Protein AF-A0ABD3XFX4-F1 (afdb_monomer_lite)

Sequence (298 aa):
MDLIVFDLGFTEKQKIKLRQNCNCRLERFPFENYPQHVSILHGYAWKPLVIQTVRKKYPFVMWMDASVRFTTNNITWLFNHVRNVGVMALGGSVPIASRTSRQTFTFLNEEPCLFKDKNEFEATYIVIFPSPLVEEYFIKPWVSCALLEGCMVPSSWSHLLHCDNGNLYHNCHRFDQSILSILLYRLYHQTVSQHYM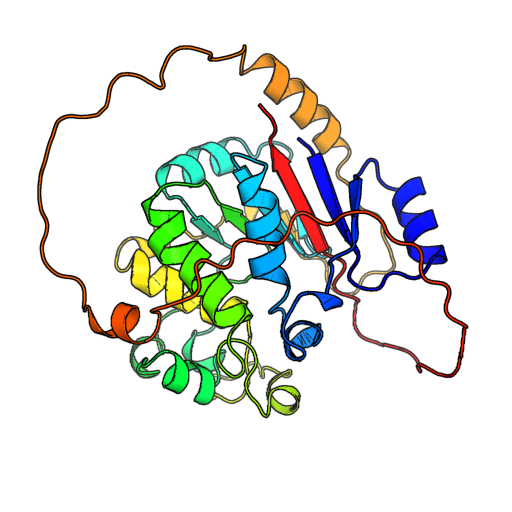PHTFFQICKGGEEQWFLPNFMNKLLIKFHSIFPSVETQFNRGLNSGHVVNTFPQRFLEKINVYDMGMPSVRYGYAKYKIIDNDIPSARYGYAKSKIWICQE

Radius of gyration: 20.3 Å; chains: 1; bounding box: 53×42×53 Å

Organism: Sinanodonta woodiana (NCBI:txid1069815)

Foldseek 3Di:
DAKEWECLDDDPVRVVVCVVLDPHHYHYQPCVVAPPCLNVVLLCLSVLVVQVVQVVVAQWKKWAWPQKFFPDLPCVVVVVLCLVVFKAFAWDDAWLQLAAAPLLCVVVVHDSVVGLPPTFTDPRIMIGRDDPLCVPQPSVQLNVLSRDASNLQNPPQPQQSDRDPDSDGNSHHPRSRSSNRVSLCVRQPVNSVSRHDDPNTIDGHFDDDPDSDDPPCVVVSLVVVVVPDDDDPPPPPDDPDDDDDDDDDPCVVVVVVPDDPPPDDPDDDDDDDDDDDDDDDDDDPGDDRRIMMDGDDD

Secondary structure (DSSP, 8-state):
-EEEEEESS--HHHHHHHHHH---EEEE--GGGS-GGGG-GGG-THHHHHHHHHHTT-S-EEEEETTEEES-S--HHHHHHHHHHSEEEEEEEEEHHHHS-HHHHHHHT--GGGGTT-EEEEEEEEEE---HHHIIIIIHHHHHHHHSTTTSS-TTGGGGS---SS--TTS---THHHHHHHHHHHHHGGGGGGGEEPGGGEEE--S-S------TTHHHHHHHHHHH-----S-SSS------------TTTGGGS----------------------------S----EEEEE---

InterPro domains:
  IPR012444 Protein of unknown function DUF1647 [PF07801] (3-51)

Structure (mmCIF, N/CA/C/O backbone):
data_AF-A0ABD3XFX4-F1
#
_entry.id   AF-A0ABD3XFX4-F1
#
loop_
_atom_site.group_PDB
_atom_site.id
_atom_site.type_symbol
_atom_site.label_atom_id
_atom_site.label_alt_id
_atom_site.label_comp_id
_atom_site.label_asym_id
_atom_site.label_entity_id
_atom_site.label_seq_id
_atom_site.pdbx_PDB_ins_code
_atom_site.Cartn_x
_atom_site.Cartn_y
_atom_site.Cartn_z
_atom_site.occupancy
_atom_site.B_iso_or_equiv
_atom_site.auth_seq_id
_atom_site.auth_comp_id
_atom_site.auth_asym_id
_atom_site.auth_atom_id
_atom_site.pdbx_PDB_model_num
ATOM 1 N N . MET A 1 1 ? -17.625 0.892 13.247 1.00 62.66 1 MET A N 1
ATOM 2 C CA . MET A 1 1 ? -16.342 1.324 12.643 1.00 62.66 1 MET A CA 1
ATOM 3 C C . MET A 1 1 ? -15.254 1.178 13.691 1.00 62.66 1 MET A C 1
ATOM 5 O O . MET A 1 1 ? -15.240 1.922 14.661 1.00 62.66 1 MET A O 1
ATOM 9 N N . ASP A 1 2 ? -14.364 0.218 13.505 1.00 74.00 2 ASP A N 1
ATOM 10 C CA . ASP A 1 2 ? -13.259 -0.051 14.413 1.00 74.00 2 ASP A CA 1
ATOM 11 C C . ASP A 1 2 ? -12.007 0.675 13.921 1.00 74.00 2 ASP A C 1
ATOM 13 O O . ASP A 1 2 ? -11.608 0.538 12.761 1.00 74.00 2 ASP A O 1
ATOM 17 N N . LEU A 1 3 ? -11.368 1.434 14.810 1.00 82.44 3 LEU A N 1
ATOM 18 C CA . LEU A 1 3 ? -9.992 1.874 14.611 1.00 82.44 3 LEU A CA 1
ATOM 19 C C . LEU A 1 3 ? -9.063 0.814 15.191 1.00 82.44 3 LEU A C 1
ATOM 21 O O . LEU A 1 3 ? -9.022 0.632 16.408 1.00 82.44 3 LEU A O 1
ATOM 25 N N . ILE A 1 4 ? -8.295 0.156 14.329 1.00 88.06 4 ILE A N 1
ATOM 26 C CA . ILE A 1 4 ? -7.209 -0.731 14.726 1.00 88.06 4 ILE A CA 1
ATOM 27 C C . ILE A 1 4 ? -5.877 -0.028 14.521 1.00 88.06 4 ILE A C 1
ATOM 29 O O . ILE A 1 4 ? -5.553 0.452 13.437 1.00 88.06 4 ILE A O 1
ATOM 33 N N . VAL A 1 5 ? -5.065 -0.009 15.563 1.00 87.50 5 VAL A N 1
ATOM 34 C CA . VAL A 1 5 ? -3.664 0.383 15.481 1.00 87.50 5 VAL A CA 1
ATOM 35 C C . VAL A 1 5 ? -2.834 -0.884 15.580 1.00 87.50 5 VAL A C 1
ATOM 37 O O . VAL A 1 5 ? -2.941 -1.616 16.562 1.00 87.50 5 VAL A O 1
ATOM 40 N N . PHE A 1 6 ? -2.017 -1.138 14.562 1.00 90.00 6 PHE A N 1
ATOM 41 C CA . PHE A 1 6 ? -1.083 -2.256 14.587 1.00 90.00 6 PHE A CA 1
ATOM 42 C C . PHE A 1 6 ? 0.207 -1.841 15.292 1.00 90.00 6 PHE A C 1
ATOM 44 O O . PHE A 1 6 ? 0.847 -0.853 14.932 1.00 90.00 6 PHE A O 1
ATOM 51 N N . ASP A 1 7 ? 0.548 -2.592 16.331 1.00 90.12 7 ASP A N 1
ATOM 52 C CA . ASP A 1 7 ? 1.785 -2.503 17.083 1.00 90.12 7 ASP A CA 1
ATOM 53 C C . ASP A 1 7 ? 2.887 -3.235 16.312 1.00 90.12 7 ASP A C 1
ATOM 55 O O . ASP A 1 7 ? 2.886 -4.465 16.200 1.00 90.12 7 ASP A O 1
ATOM 59 N N . LEU A 1 8 ? 3.807 -2.435 15.772 1.00 91.06 8 LEU A N 1
ATOM 60 C CA . LEU A 1 8 ? 4.982 -2.873 15.021 1.00 91.06 8 LEU A CA 1
ATOM 61 C C . LEU A 1 8 ? 6.266 -2.832 15.869 1.00 91.06 8 LEU A C 1
ATOM 63 O O . LEU A 1 8 ? 7.360 -2.894 15.316 1.00 91.06 8 LEU A O 1
ATOM 67 N N . GLY A 1 9 ? 6.146 -2.662 17.192 1.00 88.88 9 GLY A N 1
ATOM 68 C CA . GLY A 1 9 ? 7.281 -2.478 18.103 1.00 88.88 9 GLY A CA 1
ATOM 69 C C . GLY A 1 9 ? 7.155 -1.268 19.033 1.00 88.88 9 GLY A C 1
ATOM 70 O O . GLY A 1 9 ? 8.156 -0.639 19.368 1.00 88.88 9 GLY A O 1
ATOM 71 N N . PHE A 1 10 ? 5.940 -0.892 19.438 1.00 84.56 10 PHE A N 1
ATOM 72 C CA . PHE A 1 10 ? 5.732 0.158 20.427 1.00 84.56 10 PHE A CA 1
ATOM 73 C C . PHE A 1 10 ? 6.353 -0.205 21.773 1.00 84.56 10 PHE A C 1
ATOM 75 O O . PHE A 1 10 ? 6.220 -1.323 22.272 1.00 84.56 10 PHE A O 1
ATOM 82 N N . THR A 1 11 ? 6.939 0.797 22.424 1.00 88.00 11 THR A N 1
ATOM 83 C CA . THR A 1 11 ? 7.336 0.689 23.831 1.00 88.00 11 THR A CA 1
ATOM 84 C C . THR A 1 11 ? 6.105 0.707 24.736 1.00 88.00 11 THR A C 1
ATOM 86 O O . THR A 1 11 ? 5.064 1.266 24.382 1.00 88.00 11 THR A O 1
ATOM 89 N N . GLU A 1 12 ? 6.211 0.175 25.954 1.00 91.19 12 GLU A N 1
ATOM 90 C CA . GLU A 1 12 ? 5.089 0.199 26.905 1.00 91.19 12 GLU A CA 1
ATOM 91 C C . GLU A 1 12 ? 4.599 1.624 27.206 1.00 91.19 12 GLU A C 1
ATOM 93 O O . GLU A 1 12 ? 3.393 1.872 27.248 1.00 91.19 12 GLU A O 1
ATOM 98 N N . LYS A 1 13 ? 5.515 2.603 27.285 1.00 87.62 13 LYS A N 1
ATOM 99 C CA . LYS A 1 13 ? 5.159 4.027 27.419 1.00 87.62 13 LYS A CA 1
ATOM 100 C C . LYS A 1 13 ? 4.293 4.510 26.249 1.00 87.62 13 LYS A C 1
ATOM 102 O O . LYS A 1 13 ? 3.303 5.208 26.462 1.00 87.62 13 LYS A O 1
ATOM 107 N N . GLN A 1 14 ? 4.628 4.122 25.016 1.00 82.00 14 GLN A N 1
ATOM 108 C CA . GLN A 1 14 ? 3.843 4.474 23.827 1.00 82.00 14 GLN A CA 1
ATOM 109 C C . GLN A 1 14 ? 2.473 3.788 23.818 1.00 82.00 14 GLN A C 1
ATOM 111 O O . GLN A 1 14 ? 1.492 4.434 23.454 1.00 82.00 14 GLN A O 1
ATOM 116 N N . LYS A 1 15 ? 2.377 2.525 24.253 1.00 84.81 15 LYS A N 1
ATOM 117 C CA . LYS A 1 15 ? 1.097 1.802 24.354 1.00 84.81 15 LYS A CA 1
ATOM 118 C C . LYS A 1 15 ? 0.172 2.429 25.392 1.00 84.81 15 LYS A C 1
ATOM 120 O O . LYS A 1 15 ? -1.010 2.608 25.113 1.00 84.81 15 LYS A O 1
ATOM 125 N N . ILE A 1 16 ? 0.702 2.805 26.559 1.00 86.88 16 ILE A N 1
ATOM 126 C CA . ILE A 1 16 ? -0.051 3.533 27.594 1.00 86.88 16 ILE A CA 1
ATOM 127 C C . ILE A 1 16 ? -0.573 4.853 27.024 1.00 86.88 16 ILE A C 1
ATOM 129 O O . ILE A 1 16 ? -1.775 5.111 27.080 1.00 86.88 16 ILE A O 1
ATOM 133 N N . LYS A 1 17 ? 0.305 5.645 26.395 1.00 79.56 17 LYS A N 1
ATOM 134 C CA . LYS A 1 17 ? -0.077 6.924 25.787 1.00 79.56 17 LYS A CA 1
ATOM 135 C C . LYS A 1 17 ? -1.134 6.742 24.695 1.00 79.56 17 LYS A C 1
ATOM 137 O O . LYS A 1 17 ? -2.082 7.518 24.639 1.00 79.56 17 LYS A O 1
ATOM 142 N N . LEU A 1 18 ? -1.017 5.710 23.860 1.00 79.31 18 LEU A N 1
ATOM 143 C CA . LEU A 1 18 ? -2.017 5.398 22.840 1.00 79.31 18 LEU A CA 1
ATOM 144 C C . LEU A 1 18 ? -3.377 5.090 23.478 1.00 79.31 18 LEU A C 1
ATOM 146 O O . LEU A 1 18 ? -4.356 5.718 23.100 1.00 79.31 18 LEU A O 1
ATOM 150 N N . ARG A 1 19 ? -3.436 4.196 24.474 1.00 82.62 19 ARG A N 1
ATOM 151 C CA . ARG A 1 19 ? -4.688 3.828 25.165 1.00 82.62 19 ARG A CA 1
ATOM 152 C C . ARG A 1 19 ? -5.363 5.023 25.846 1.00 82.62 19 ARG A C 1
ATOM 154 O O . ARG A 1 19 ? -6.582 5.097 25.865 1.00 82.62 19 ARG A O 1
ATOM 161 N N . GLN A 1 20 ? -4.582 5.964 26.376 1.00 81.31 20 GLN A N 1
ATOM 162 C CA . GLN A 1 20 ? -5.105 7.181 27.010 1.00 81.31 20 GLN A CA 1
ATOM 163 C C . GLN A 1 20 ? -5.683 8.186 26.007 1.00 81.31 20 GLN A C 1
ATOM 165 O O . GLN A 1 20 ? -6.629 8.895 26.326 1.00 81.31 20 GLN A O 1
ATOM 170 N N . ASN A 1 21 ? -5.109 8.266 24.804 1.00 77.06 21 ASN A N 1
ATOM 171 C CA . ASN A 1 21 ? -5.452 9.291 23.815 1.00 77.06 21 ASN A CA 1
ATOM 172 C C . ASN A 1 21 ? -6.301 8.752 22.654 1.00 77.06 21 ASN A C 1
ATOM 174 O O . ASN A 1 21 ? -6.584 9.491 21.712 1.00 77.06 21 ASN A O 1
ATOM 178 N N . CYS A 1 22 ? -6.663 7.466 22.670 1.00 73.12 22 CYS A N 1
ATOM 179 C CA . CYS A 1 22 ? -7.302 6.792 21.551 1.00 73.12 22 CYS A CA 1
ATOM 180 C C . CYS A 1 22 ? -8.337 5.774 22.006 1.00 73.12 22 CYS A C 1
ATOM 182 O O . CYS A 1 22 ? -8.001 4.789 22.657 1.00 73.12 22 CYS A O 1
ATOM 184 N N . ASN A 1 23 ? -9.581 5.959 21.564 1.00 78.44 23 ASN A N 1
ATOM 185 C CA . ASN A 1 23 ? -10.571 4.892 21.593 1.00 78.44 23 ASN A CA 1
ATOM 186 C C . ASN A 1 23 ? -10.343 3.959 20.391 1.00 78.44 23 ASN A C 1
ATOM 188 O O . ASN A 1 23 ? -11.026 4.059 19.373 1.00 78.44 23 ASN A O 1
ATOM 192 N N . CYS A 1 24 ? -9.303 3.131 20.470 1.00 81.62 24 CYS A N 1
ATOM 193 C CA . CYS A 1 24 ? -8.932 2.198 19.414 1.00 81.62 24 CYS A CA 1
ATOM 194 C C . CYS A 1 24 ? -8.473 0.852 19.951 1.00 81.62 24 CYS A C 1
ATOM 196 O O . CYS A 1 24 ? -7.967 0.735 21.069 1.00 81.62 24 CYS A O 1
ATOM 198 N N . ARG A 1 25 ? -8.593 -0.167 19.100 1.00 87.31 25 ARG A N 1
ATOM 199 C CA . ARG A 1 25 ? -8.035 -1.487 19.354 1.00 87.31 25 ARG A CA 1
ATOM 200 C C . ARG A 1 25 ? -6.558 -1.490 18.987 1.00 87.31 25 ARG A C 1
ATOM 202 O O . ARG A 1 25 ? -6.192 -1.138 17.871 1.00 87.31 25 ARG A O 1
ATOM 209 N N . LEU A 1 26 ? -5.713 -1.902 19.922 1.00 85.75 26 LEU A N 1
ATOM 210 C CA . LEU A 1 26 ? -4.295 -2.133 19.671 1.00 85.75 26 LEU A CA 1
ATOM 211 C C . LEU A 1 26 ? -4.076 -3.620 19.378 1.00 85.75 26 LEU A C 1
ATOM 213 O O . LEU A 1 26 ? -4.388 -4.452 20.228 1.00 85.75 26 LEU A O 1
ATOM 217 N N . GLU A 1 27 ? -3.530 -3.950 18.210 1.00 90.56 27 GLU A N 1
ATOM 218 C CA . GLU A 1 27 ? -3.202 -5.327 17.816 1.00 90.56 27 GLU A CA 1
ATOM 219 C C . GLU A 1 27 ? -1.710 -5.486 17.549 1.00 90.56 27 GLU A C 1
ATOM 221 O O . GLU A 1 27 ? -1.130 -4.701 16.810 1.00 90.56 27 GLU A O 1
ATOM 226 N N . ARG A 1 28 ? -1.079 -6.521 18.107 1.00 93.56 28 ARG A N 1
ATOM 227 C CA . ARG A 1 28 ? 0.317 -6.847 17.793 1.00 93.56 28 ARG A CA 1
ATOM 228 C C . ARG A 1 28 ? 0.410 -7.495 16.420 1.00 93.56 28 ARG A C 1
ATOM 230 O O . ARG A 1 28 ? -0.296 -8.466 16.154 1.00 93.56 28 ARG A O 1
ATOM 237 N N . PHE A 1 29 ? 1.322 -7.004 15.584 1.00 93.00 29 PHE A N 1
ATOM 238 C CA . PHE A 1 29 ? 1.677 -7.704 14.358 1.00 93.00 29 PHE A CA 1
ATOM 239 C C . PHE A 1 29 ? 2.644 -8.863 14.674 1.00 93.00 29 PHE A C 1
ATOM 241 O O . PHE A 1 29 ? 3.695 -8.623 15.277 1.00 93.00 29 PHE A O 1
ATOM 248 N N . PRO A 1 30 ? 2.308 -10.117 14.318 1.00 95.25 30 PRO A N 1
ATOM 249 C CA . PRO A 1 30 ? 3.108 -11.280 14.688 1.00 95.25 30 PRO A CA 1
ATOM 250 C C . PRO A 1 30 ? 4.243 -11.505 13.678 1.00 95.25 30 PRO A C 1
ATOM 252 O O . PRO A 1 30 ? 4.173 -12.420 12.860 1.00 95.25 30 PRO A O 1
ATOM 255 N N . PHE A 1 31 ? 5.274 -10.654 13.706 1.00 93.19 31 PHE A N 1
ATOM 256 C CA . PHE A 1 31 ? 6.449 -10.765 12.826 1.00 93.19 31 PHE A CA 1
ATOM 257 C C . PHE A 1 31 ? 7.090 -12.159 12.844 1.00 93.19 31 PHE A C 1
ATOM 259 O O . PHE A 1 31 ? 7.568 -12.622 11.816 1.00 93.19 31 PHE A O 1
ATOM 266 N N . GLU A 1 32 ? 7.040 -12.846 13.986 1.00 96.00 32 GLU A N 1
ATOM 267 C CA . GLU A 1 32 ? 7.550 -14.207 14.180 1.00 96.00 32 GLU A CA 1
ATOM 268 C C . GLU A 1 32 ? 6.936 -15.263 13.246 1.00 96.00 32 GLU A C 1
ATOM 270 O O . GLU A 1 32 ? 7.537 -16.311 13.033 1.00 96.00 32 GLU A O 1
ATOM 275 N N . ASN A 1 33 ? 5.758 -14.992 12.677 1.00 95.31 33 ASN A N 1
ATOM 276 C CA . ASN A 1 33 ? 5.054 -15.918 11.791 1.00 95.31 33 ASN A CA 1
ATOM 277 C C . ASN A 1 33 ? 5.384 -15.693 10.306 1.00 95.31 33 ASN A C 1
ATOM 279 O O . ASN A 1 33 ? 4.797 -16.354 9.449 1.00 95.31 33 ASN A O 1
ATOM 283 N N . TYR A 1 34 ? 6.264 -14.742 9.989 1.00 95.69 34 TYR A N 1
ATOM 284 C CA . TYR A 1 34 ? 6.555 -14.319 8.623 1.00 95.69 34 TYR A CA 1
ATOM 285 C C . TYR A 1 34 ? 8.055 -14.405 8.305 1.00 95.69 34 TYR A C 1
ATOM 287 O O . TYR A 1 34 ? 8.883 -14.422 9.218 1.00 95.69 34 TYR A O 1
ATOM 295 N N . PRO A 1 35 ? 8.429 -14.444 7.012 1.00 96.81 35 PRO A N 1
ATOM 296 C CA . PRO A 1 35 ? 9.828 -14.400 6.598 1.00 96.81 35 PRO A CA 1
ATOM 297 C C . PRO A 1 35 ? 10.579 -13.201 7.186 1.00 96.81 35 PRO A C 1
ATOM 299 O O . PRO A 1 35 ? 10.013 -12.121 7.365 1.00 96.81 35 PRO A O 1
ATOM 302 N N . GLN A 1 36 ? 11.876 -13.374 7.449 1.00 95.88 36 GLN A N 1
ATOM 303 C CA . GLN A 1 36 ? 12.682 -12.402 8.194 1.00 95.88 36 GLN A CA 1
ATOM 304 C C . GLN A 1 36 ? 12.657 -10.990 7.584 1.00 95.88 36 GLN A C 1
ATOM 306 O O . GLN A 1 36 ? 12.623 -10.008 8.329 1.00 95.88 36 GLN A O 1
ATOM 311 N N . HIS A 1 37 ? 12.616 -10.862 6.251 1.00 96.00 37 HIS A N 1
ATOM 312 C CA . HIS A 1 37 ? 12.588 -9.559 5.575 1.00 96.00 37 HIS A CA 1
ATOM 313 C C . HIS A 1 37 ? 11.311 -8.755 5.852 1.00 96.00 37 HIS A C 1
ATOM 315 O O . HIS A 1 37 ? 11.331 -7.532 5.737 1.00 96.00 37 HIS A O 1
ATOM 321 N N . VAL A 1 38 ? 10.213 -9.398 6.267 1.00 96.25 38 VAL A N 1
ATOM 322 C CA . VAL A 1 38 ? 8.965 -8.710 6.645 1.00 96.25 38 VAL A CA 1
ATOM 323 C C . VAL A 1 38 ? 9.172 -7.819 7.873 1.00 96.25 38 VAL A C 1
ATOM 325 O O . VAL A 1 38 ? 8.543 -6.766 7.986 1.00 96.25 38 VAL A O 1
ATOM 328 N N . SER A 1 39 ? 10.102 -8.194 8.755 1.00 94.88 39 SER A N 1
ATOM 329 C CA . SER A 1 39 ? 10.485 -7.419 9.942 1.00 94.88 39 SER A CA 1
ATOM 330 C C . SER A 1 39 ? 11.299 -6.161 9.616 1.00 94.88 39 SER A C 1
ATOM 332 O O . SER A 1 39 ? 11.528 -5.329 10.493 1.00 94.88 39 SER A O 1
ATOM 334 N N . ILE A 1 40 ? 11.721 -5.973 8.359 1.00 94.38 40 ILE A N 1
ATOM 335 C CA . ILE A 1 40 ? 12.370 -4.741 7.907 1.00 94.38 40 ILE A CA 1
ATOM 336 C C . ILE A 1 40 ? 11.291 -3.663 7.777 1.00 94.38 40 ILE A C 1
ATOM 338 O O . ILE A 1 40 ? 10.610 -3.552 6.757 1.00 94.38 40 ILE A O 1
ATOM 342 N N . LEU A 1 41 ? 11.136 -2.837 8.816 1.00 91.44 41 LEU A N 1
ATOM 343 C CA . LEU A 1 41 ? 10.065 -1.834 8.876 1.00 91.44 41 LEU A CA 1
ATOM 344 C C . LEU A 1 41 ? 10.093 -0.853 7.695 1.00 91.44 41 LEU A C 1
ATOM 346 O O . LEU A 1 41 ? 9.034 -0.517 7.169 1.00 91.44 41 LEU A O 1
ATOM 350 N N . HIS A 1 42 ? 11.289 -0.456 7.246 1.00 90.56 42 HIS A N 1
ATOM 351 C CA . HIS A 1 42 ? 11.484 0.403 6.072 1.00 90.56 42 HIS A CA 1
ATOM 352 C C . HIS A 1 42 ? 11.118 -0.261 4.740 1.00 90.56 42 HIS A C 1
ATOM 354 O O . HIS A 1 42 ? 10.939 0.440 3.750 1.00 90.56 42 HIS A O 1
ATOM 360 N N . GLY A 1 43 ? 11.014 -1.591 4.714 1.00 92.06 43 GLY A N 1
ATOM 361 C CA . GLY A 1 43 ? 10.606 -2.354 3.543 1.00 92.06 43 GLY A CA 1
ATOM 362 C C . GLY A 1 43 ? 9.091 -2.468 3.387 1.00 92.06 43 GLY A C 1
ATOM 363 O O . GLY A 1 43 ? 8.629 -2.929 2.352 1.00 92.06 43 GLY A O 1
ATOM 364 N N . TYR A 1 44 ? 8.311 -2.084 4.407 1.00 95.62 44 TYR A N 1
ATOM 365 C CA . TYR A 1 44 ? 6.840 -2.041 4.401 1.00 95.62 44 TYR A CA 1
ATOM 366 C C . TYR A 1 44 ? 6.107 -3.332 3.979 1.00 95.62 44 TYR A C 1
ATOM 368 O O . TYR A 1 44 ? 4.883 -3.324 3.862 1.00 95.62 44 TYR A O 1
ATOM 376 N N . ALA A 1 45 ? 6.807 -4.464 3.841 1.00 96.56 45 ALA A N 1
ATOM 377 C CA . ALA A 1 45 ? 6.228 -5.761 3.477 1.00 96.56 45 ALA A CA 1
ATOM 378 C C . ALA A 1 45 ? 5.182 -6.259 4.483 1.00 96.56 45 ALA A C 1
ATOM 380 O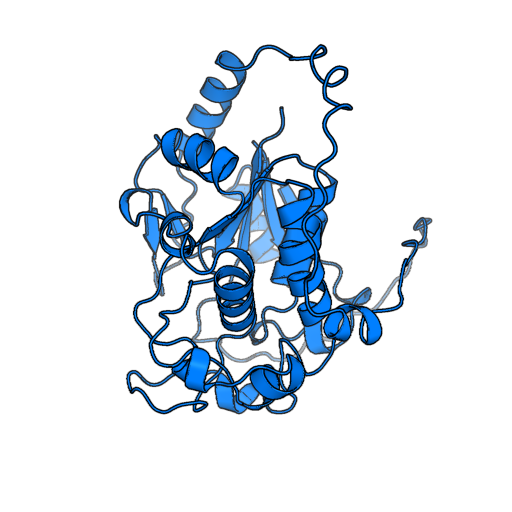 O . ALA A 1 45 ? 4.280 -7.018 4.146 1.00 96.56 45 ALA A O 1
ATOM 381 N N . TRP A 1 46 ? 5.233 -5.777 5.718 1.00 96.44 46 TRP A N 1
ATOM 382 C CA . TRP A 1 46 ? 4.221 -6.046 6.729 1.00 96.44 46 TRP A CA 1
ATOM 383 C C . TRP A 1 46 ? 2.854 -5.401 6.402 1.00 96.44 46 TRP A C 1
ATOM 385 O O . TRP A 1 46 ? 1.821 -5.942 6.792 1.00 96.44 46 TRP A O 1
ATOM 395 N N . LYS A 1 47 ? 2.792 -4.291 5.648 1.00 96.19 47 LYS A N 1
ATOM 396 C CA . LYS A 1 47 ? 1.545 -3.533 5.410 1.00 96.19 47 LYS A CA 1
ATOM 397 C C . LYS A 1 47 ? 0.484 -4.325 4.622 1.00 96.19 47 LYS A C 1
ATOM 399 O O . LYS A 1 47 ? -0.647 -4.411 5.111 1.00 96.19 47 LYS A O 1
ATOM 404 N N . PRO A 1 48 ? 0.789 -4.955 3.469 1.00 96.56 48 PRO A N 1
ATOM 405 C CA . PRO A 1 48 ? -0.181 -5.795 2.756 1.00 96.56 48 PRO A CA 1
ATOM 406 C C . PRO A 1 48 ? -0.715 -6.948 3.614 1.00 96.56 48 PRO A C 1
ATOM 408 O O . PRO A 1 48 ? -1.898 -7.278 3.546 1.00 96.56 48 PRO A O 1
ATOM 411 N N . LEU A 1 49 ? 0.135 -7.528 4.469 1.00 96.38 49 LEU A N 1
ATOM 412 C CA . LEU A 1 49 ? -0.229 -8.626 5.372 1.00 96.38 49 LEU A CA 1
ATOM 413 C C . LEU A 1 49 ? -1.225 -8.173 6.435 1.00 96.38 49 LEU A C 1
ATOM 415 O O . LEU A 1 49 ? -2.202 -8.868 6.730 1.00 96.38 49 LEU A O 1
ATOM 419 N N . VAL A 1 50 ? -1.012 -6.978 6.981 1.00 95.19 50 VAL A N 1
ATOM 420 C CA . VAL A 1 50 ? -1.958 -6.362 7.904 1.00 95.19 50 VAL A CA 1
ATOM 421 C C . VAL A 1 50 ? -3.301 -6.104 7.211 1.00 95.19 50 VAL A C 1
ATOM 423 O O . VAL A 1 50 ? -4.346 -6.492 7.738 1.00 95.19 50 VAL A O 1
ATOM 426 N N . ILE A 1 51 ? -3.285 -5.508 6.014 1.00 94.12 51 ILE A N 1
ATOM 427 C CA . ILE A 1 51 ? -4.500 -5.236 5.228 1.00 94.12 51 ILE A CA 1
ATOM 428 C C . ILE A 1 51 ? -5.270 -6.532 4.961 1.00 94.12 51 ILE A C 1
ATOM 430 O O . ILE A 1 51 ? -6.475 -6.583 5.200 1.00 94.12 51 ILE A O 1
ATOM 434 N N . GLN A 1 52 ? -4.586 -7.599 4.544 1.00 92.56 52 GLN A N 1
ATOM 435 C CA . GLN A 1 52 ? -5.185 -8.917 4.329 1.00 92.56 52 GLN A CA 1
ATOM 436 C C . GLN A 1 52 ? -5.781 -9.509 5.611 1.00 92.56 52 GLN A C 1
ATOM 438 O O . GLN A 1 52 ? -6.881 -10.064 5.572 1.00 92.56 52 GLN A O 1
ATOM 443 N N . THR A 1 53 ? -5.074 -9.406 6.739 1.00 90.38 53 THR A N 1
ATOM 444 C CA . THR A 1 53 ? -5.533 -9.921 8.041 1.00 90.38 53 THR A CA 1
ATOM 445 C C . THR A 1 53 ? -6.840 -9.262 8.454 1.00 90.38 53 THR A C 1
ATOM 447 O O . THR A 1 53 ? -7.786 -9.930 8.871 1.00 90.38 53 THR A O 1
ATOM 450 N N . VAL A 1 54 ? -6.903 -7.946 8.287 1.00 89.75 54 VAL A N 1
ATOM 451 C CA . VAL A 1 54 ? -8.097 -7.158 8.548 1.00 89.75 54 VAL A CA 1
ATOM 452 C C . VAL A 1 54 ? -9.212 -7.533 7.566 1.00 89.75 54 VAL A C 1
ATOM 454 O O . VAL A 1 54 ? -10.322 -7.837 7.991 1.00 89.75 54 VAL A O 1
ATOM 457 N N . ARG A 1 55 ? -8.927 -7.627 6.265 1.00 85.31 55 ARG A N 1
ATOM 458 C CA . ARG A 1 55 ? -9.942 -7.958 5.254 1.00 85.31 55 ARG A CA 1
ATOM 459 C C . ARG A 1 55 ? -10.614 -9.321 5.460 1.00 85.31 55 ARG A C 1
ATOM 461 O O . ARG A 1 55 ? -11.764 -9.483 5.080 1.00 85.31 55 ARG A O 1
ATOM 468 N N . LYS A 1 56 ? -9.932 -10.297 6.074 1.00 84.19 56 LYS A N 1
ATOM 469 C CA . LYS A 1 56 ? -10.535 -11.607 6.405 1.00 84.19 56 LYS A CA 1
ATOM 470 C C . LYS A 1 56 ? -11.653 -11.513 7.444 1.00 84.19 56 LYS A C 1
ATOM 472 O O . LYS A 1 56 ? -12.484 -12.409 7.517 1.00 84.19 56 LYS A O 1
ATOM 477 N N . LYS A 1 57 ? -11.641 -10.469 8.272 1.00 83.75 57 LYS A N 1
ATOM 478 C CA . LYS A 1 57 ? -12.597 -10.275 9.369 1.00 83.75 57 LYS A CA 1
ATOM 479 C C . LYS A 1 57 ? -13.666 -9.234 9.047 1.00 83.75 57 LYS A C 1
ATOM 481 O O . LYS A 1 57 ? -14.628 -9.123 9.799 1.00 83.75 57 LYS A O 1
ATOM 486 N N . TYR A 1 58 ? -13.478 -8.450 7.985 1.00 83.19 58 TYR A N 1
ATOM 487 C CA . TYR A 1 58 ? -14.285 -7.265 7.743 1.00 83.19 58 TYR A CA 1
ATOM 488 C C . TYR A 1 58 ? -14.531 -7.009 6.252 1.00 83.19 58 TYR A C 1
ATOM 490 O O . TYR A 1 58 ? -13.604 -7.122 5.446 1.00 83.19 58 TYR A O 1
ATOM 498 N N . PRO A 1 59 ? -15.751 -6.580 5.886 1.00 73.75 59 PRO A N 1
ATOM 499 C CA . PRO A 1 59 ? -16.166 -6.398 4.497 1.00 73.75 59 PRO A CA 1
ATOM 500 C C . PRO A 1 59 ? -15.580 -5.137 3.852 1.00 73.75 59 PRO A C 1
ATOM 502 O O . PRO A 1 59 ? -15.841 -4.863 2.689 1.00 73.75 59 PRO A O 1
ATOM 505 N N . PHE A 1 60 ? -14.817 -4.330 4.589 1.00 81.81 60 PHE A N 1
ATOM 506 C CA . PHE A 1 60 ? -14.262 -3.083 4.086 1.00 81.81 60 PHE A CA 1
ATOM 507 C C . PHE A 1 60 ? -13.018 -2.670 4.864 1.00 81.81 60 PHE A C 1
ATOM 509 O O . PHE A 1 60 ? -13.005 -2.742 6.097 1.00 81.81 60 PHE A O 1
ATOM 516 N N . VAL A 1 61 ? -11.995 -2.178 4.156 1.00 89.12 61 VAL A N 1
ATOM 517 C CA . VAL A 1 61 ? -10.724 -1.781 4.775 1.00 89.12 61 VAL A CA 1
ATOM 518 C C . VAL A 1 61 ? -10.250 -0.433 4.268 1.00 89.12 61 V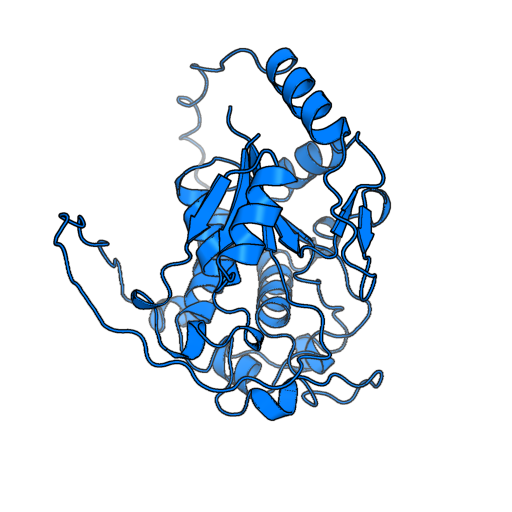AL A C 1
ATOM 520 O O . VAL A 1 61 ? -10.193 -0.173 3.069 1.00 89.12 61 VAL A O 1
ATOM 523 N N . MET A 1 62 ? -9.849 0.410 5.213 1.00 90.44 62 MET A N 1
ATOM 524 C CA . MET A 1 62 ? -9.253 1.710 4.968 1.00 90.44 62 MET A CA 1
ATOM 525 C C . MET A 1 62 ? -7.917 1.794 5.714 1.00 90.44 62 MET A C 1
ATOM 527 O O . MET A 1 62 ? -7.870 1.969 6.932 1.00 90.44 62 MET A O 1
ATOM 531 N N . TRP A 1 63 ? -6.819 1.660 4.977 1.00 92.50 63 TRP A N 1
ATOM 532 C CA . TRP A 1 63 ? -5.462 1.805 5.498 1.00 92.50 63 TRP A CA 1
ATOM 533 C C . TRP A 1 63 ? -5.044 3.269 5.518 1.00 92.50 63 TRP A C 1
ATOM 535 O O . TRP A 1 63 ? -5.176 3.921 4.488 1.00 92.50 63 TRP A O 1
ATOM 545 N N . MET A 1 64 ? -4.428 3.753 6.601 1.00 89.38 64 MET A N 1
ATOM 546 C CA . MET A 1 64 ? -3.743 5.046 6.596 1.00 89.38 64 MET A CA 1
ATOM 547 C C . MET A 1 64 ? -2.463 5.088 7.439 1.00 89.38 64 MET A C 1
ATOM 549 O O . MET A 1 64 ? -2.379 4.574 8.558 1.00 89.38 64 MET A O 1
ATOM 553 N N . ASP A 1 65 ? -1.460 5.799 6.941 1.00 86.75 65 ASP A N 1
ATOM 554 C CA . ASP A 1 65 ? -0.287 6.122 7.747 1.00 86.75 65 ASP A CA 1
ATOM 555 C C . ASP A 1 65 ? -0.675 7.106 8.868 1.00 86.75 65 ASP A C 1
ATOM 557 O O . ASP A 1 65 ? -1.585 7.927 8.718 1.00 86.75 65 ASP A O 1
ATOM 561 N N . ALA A 1 66 ? 0.039 7.108 10.001 1.00 80.38 66 ALA A N 1
ATOM 562 C CA . ALA A 1 66 ? -0.245 8.063 11.081 1.00 80.38 66 ALA A CA 1
ATOM 563 C C . ALA A 1 66 ? 0.103 9.518 10.746 1.00 80.38 66 ALA A C 1
ATOM 565 O O . ALA A 1 66 ? -0.067 10.377 11.612 1.00 80.38 66 ALA A O 1
ATOM 566 N N . SER A 1 67 ? 0.563 9.824 9.535 1.00 79.94 67 SER A N 1
ATOM 567 C CA . SER A 1 67 ? 0.686 11.189 9.013 1.00 79.94 67 SER A CA 1
ATOM 568 C C . SER A 1 67 ? -0.636 11.728 8.453 1.00 79.94 67 SER A C 1
ATOM 570 O O . SER A 1 67 ? -0.794 12.942 8.344 1.00 79.94 67 SER A O 1
ATOM 572 N N . VAL A 1 68 ? -1.611 10.866 8.144 1.00 82.88 68 VAL A N 1
ATOM 573 C CA . VAL A 1 68 ? -2.891 11.270 7.548 1.00 82.88 68 VAL A CA 1
ATOM 574 C C . VAL A 1 68 ? -3.797 11.919 8.597 1.00 82.88 68 VAL A C 1
ATOM 576 O O . VAL A 1 68 ? -3.941 11.438 9.726 1.00 82.88 68 VAL A O 1
ATOM 579 N N . ARG A 1 69 ? -4.407 13.050 8.241 1.00 81.44 69 ARG A N 1
ATOM 580 C CA . ARG A 1 69 ? -5.351 13.806 9.072 1.00 81.44 69 ARG A CA 1
ATOM 581 C C . ARG A 1 69 ? -6.573 14.146 8.236 1.00 81.44 69 ARG A C 1
ATOM 583 O O . ARG A 1 69 ? -6.443 14.851 7.245 1.00 81.44 69 ARG A O 1
ATOM 590 N N . PHE A 1 70 ? -7.755 13.690 8.628 1.00 80.62 70 PHE A N 1
ATOM 591 C CA . PHE A 1 70 ? -8.971 14.071 7.915 1.00 80.62 70 PHE A CA 1
ATOM 592 C C . PHE A 1 70 ? -9.307 15.547 8.115 1.00 80.62 70 PHE A C 1
ATOM 594 O O . PHE A 1 70 ? -9.291 16.044 9.242 1.00 80.62 70 PHE A O 1
ATOM 601 N N . THR A 1 71 ? -9.661 16.214 7.022 1.00 81.44 71 THR A N 1
ATOM 602 C CA . THR A 1 71 ? -10.109 17.615 6.994 1.00 81.44 71 THR A CA 1
ATOM 603 C C . THR A 1 71 ? -11.631 17.729 6.937 1.00 81.44 71 THR A C 1
ATOM 605 O O . THR A 1 71 ? -12.186 18.788 7.214 1.00 81.44 71 THR A O 1
ATOM 608 N N . THR A 1 72 ? -12.320 16.631 6.622 1.00 78.88 72 THR A N 1
ATOM 609 C CA . THR A 1 72 ? -13.778 16.561 6.520 1.00 78.88 72 THR A CA 1
ATOM 610 C C . THR A 1 72 ? -14.319 15.322 7.209 1.00 78.88 72 THR A C 1
ATOM 612 O O . THR A 1 72 ? -13.667 14.280 7.261 1.00 78.88 72 THR A O 1
ATOM 615 N N . ASN A 1 73 ? -15.550 15.437 7.702 1.00 73.50 73 ASN A N 1
ATOM 616 C CA . ASN A 1 73 ? -16.327 14.307 8.179 1.00 73.50 73 ASN A CA 1
ATOM 617 C C . ASN A 1 73 ? -17.193 13.677 7.089 1.00 73.50 73 ASN A C 1
ATOM 619 O O . ASN A 1 73 ? -17.687 12.579 7.279 1.00 73.50 73 ASN A O 1
ATOM 623 N N . ASN A 1 74 ? -17.389 14.318 5.941 1.00 80.56 74 ASN A N 1
ATOM 624 C CA . ASN A 1 74 ? -18.203 13.745 4.880 1.00 80.56 74 ASN A CA 1
ATOM 625 C C . ASN A 1 74 ? -17.330 12.943 3.910 1.00 80.56 74 ASN A C 1
ATOM 627 O O . ASN A 1 74 ? -16.789 13.486 2.950 1.00 80.56 74 ASN A O 1
ATOM 631 N N . ILE A 1 75 ? -17.209 11.643 4.175 1.00 80.12 75 ILE A N 1
ATOM 632 C CA . ILE A 1 75 ? -16.492 10.683 3.322 1.00 80.12 75 ILE A CA 1
ATOM 633 C C . ILE A 1 75 ? -17.445 9.709 2.609 1.00 80.12 75 ILE A C 1
ATOM 635 O O . ILE A 1 75 ? -17.010 8.707 2.053 1.00 80.12 75 ILE A O 1
ATOM 639 N N . THR A 1 76 ? -18.752 9.995 2.584 1.00 83.88 76 THR A N 1
ATOM 640 C CA . THR A 1 76 ? -19.765 9.127 1.955 1.00 83.88 76 THR A CA 1
ATOM 641 C C . THR A 1 76 ? -19.485 8.896 0.472 1.00 83.88 76 THR A C 1
ATOM 643 O O . THR A 1 76 ? -19.607 7.771 -0.008 1.00 83.88 76 THR A O 1
ATOM 646 N N . TRP A 1 77 ? -19.055 9.940 -0.247 1.00 87.19 77 TRP A N 1
ATOM 647 C CA . TRP A 1 77 ? -18.671 9.813 -1.654 1.00 87.19 77 TRP A CA 1
ATOM 648 C C . TRP A 1 77 ? -17.539 8.798 -1.842 1.00 87.19 77 TRP A C 1
ATOM 650 O O . TRP A 1 77 ? -17.646 7.935 -2.705 1.00 87.19 77 TRP A O 1
ATOM 660 N N . LEU A 1 78 ? -16.506 8.847 -0.991 1.00 85.62 78 LEU A N 1
ATOM 661 C CA . LEU A 1 78 ? -15.358 7.939 -1.058 1.00 85.62 78 LEU A CA 1
ATOM 662 C C . LEU A 1 78 ? -15.805 6.479 -0.932 1.00 85.62 78 LEU A C 1
ATOM 664 O O . LEU A 1 78 ? -15.406 5.642 -1.736 1.00 85.62 78 LEU A O 1
ATOM 668 N N . PHE A 1 79 ? -16.682 6.187 0.033 1.00 84.62 79 PHE A N 1
ATOM 669 C CA . PHE A 1 79 ? -17.245 4.847 0.217 1.00 84.62 79 PHE A CA 1
ATOM 670 C C . 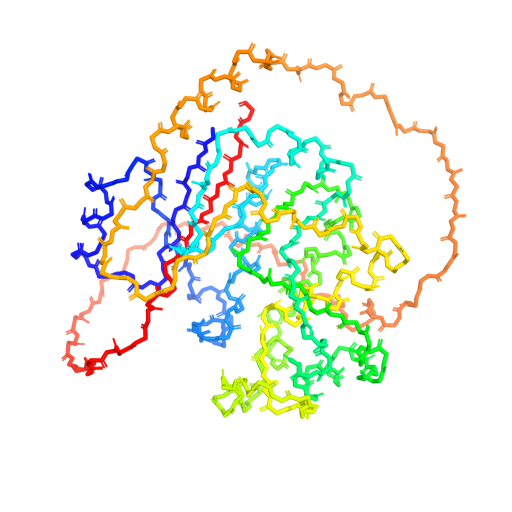PHE A 1 79 ? -18.110 4.392 -0.961 1.00 84.62 79 PHE A C 1
ATOM 672 O O . PHE A 1 79 ? -18.026 3.239 -1.378 1.00 84.62 79 PHE A O 1
ATOM 679 N N . ASN A 1 80 ? -18.949 5.275 -1.502 1.00 88.69 80 ASN A N 1
ATOM 680 C CA . ASN A 1 80 ? -19.793 4.936 -2.645 1.00 88.69 80 ASN A CA 1
ATOM 681 C C . ASN A 1 80 ? -18.967 4.713 -3.914 1.00 88.69 80 ASN A C 1
ATOM 683 O O . ASN A 1 80 ? -19.262 3.803 -4.679 1.00 88.69 80 ASN A O 1
ATOM 687 N N . HIS A 1 81 ? -17.915 5.503 -4.119 1.00 91.62 81 HIS A N 1
ATOM 688 C CA . HIS A 1 81 ? -17.047 5.371 -5.282 1.00 91.62 81 HIS A CA 1
ATOM 689 C C . HIS A 1 81 ? -16.204 4.098 -5.211 1.00 91.62 81 HIS A C 1
ATOM 691 O O . HIS A 1 81 ? -16.215 3.304 -6.148 1.00 91.62 81 HIS A O 1
ATOM 697 N N . VAL A 1 82 ? -15.540 3.837 -4.078 1.00 91.69 82 VAL A N 1
ATOM 698 C CA . VAL A 1 82 ? -14.697 2.639 -3.920 1.00 91.69 82 VAL A CA 1
ATOM 699 C C . VAL A 1 82 ? -15.490 1.334 -3.989 1.00 91.69 82 VAL A C 1
ATOM 701 O O . VAL A 1 82 ? -14.947 0.332 -4.436 1.00 91.69 82 VAL A O 1
ATOM 704 N N . ARG A 1 83 ? -16.782 1.333 -3.633 1.00 90.62 83 ARG A N 1
ATOM 705 C CA . ARG A 1 83 ? -17.676 0.184 -3.874 1.00 90.62 83 ARG A CA 1
ATOM 706 C C . ARG A 1 83 ? -17.749 -0.207 -5.348 1.00 90.62 83 ARG A C 1
ATOM 708 O O . ARG A 1 83 ? -17.826 -1.391 -5.651 1.00 90.62 83 ARG A O 1
ATOM 715 N N . ASN A 1 84 ? -17.698 0.777 -6.243 1.00 91.81 84 ASN A N 1
ATOM 716 C CA . ASN A 1 84 ? -17.795 0.553 -7.682 1.00 91.81 84 ASN A CA 1
ATOM 717 C C . ASN A 1 84 ? -16.435 0.218 -8.306 1.00 91.81 84 ASN A C 1
ATOM 719 O O . ASN A 1 84 ? -16.373 -0.592 -9.224 1.00 91.81 84 ASN A O 1
ATOM 723 N N . VAL A 1 85 ? -15.350 0.830 -7.813 1.00 94.38 85 VAL A N 1
ATOM 724 C CA . VAL A 1 85 ? -14.007 0.680 -8.410 1.00 94.38 85 VAL A CA 1
ATOM 725 C C . VAL A 1 85 ? -13.106 -0.319 -7.675 1.00 94.38 85 VAL A C 1
ATOM 727 O O . VAL A 1 85 ? -12.019 -0.638 -8.139 1.00 94.38 85 VAL A O 1
ATOM 730 N N . GLY A 1 86 ? -13.514 -0.827 -6.514 1.00 94.31 86 GLY A N 1
ATOM 731 C CA . GLY A 1 86 ? -12.783 -1.831 -5.740 1.00 94.31 86 GLY A CA 1
ATOM 732 C C . GLY A 1 86 ? -11.610 -1.277 -4.930 1.00 94.31 86 GLY A C 1
ATOM 733 O O . GLY A 1 86 ? -11.552 -1.475 -3.722 1.00 94.31 86 GLY A O 1
ATOM 734 N N . VAL A 1 87 ? -10.669 -0.564 -5.549 1.00 96.06 87 VAL A N 1
ATOM 735 C CA . VAL A 1 87 ? -9.483 -0.024 -4.856 1.00 96.06 87 VAL A CA 1
ATOM 736 C C . VAL A 1 87 ? -9.312 1.452 -5.168 1.00 96.06 87 VAL A C 1
ATOM 738 O O . VAL A 1 87 ? -9.377 1.845 -6.325 1.00 96.06 87 VAL A O 1
ATOM 741 N N . MET A 1 88 ? -9.038 2.266 -4.154 1.00 96.12 88 MET A N 1
ATOM 742 C CA . MET A 1 88 ? -8.578 3.640 -4.330 1.00 96.12 88 MET A CA 1
ATOM 743 C C . MET A 1 88 ? -7.320 3.885 -3.514 1.00 96.12 88 MET A C 1
ATOM 745 O O . MET A 1 88 ? -7.218 3.437 -2.372 1.00 96.12 88 MET A O 1
ATOM 749 N N . ALA A 1 89 ? -6.386 4.641 -4.074 1.00 96.31 89 ALA A N 1
ATOM 750 C CA . ALA A 1 89 ? -5.175 5.059 -3.388 1.00 96.31 89 ALA A CA 1
ATOM 751 C C . ALA A 1 89 ? -4.829 6.502 -3.751 1.00 96.31 89 ALA A C 1
ATOM 753 O O . ALA A 1 89 ? -5.304 7.053 -4.747 1.00 96.31 89 ALA A O 1
ATOM 754 N N . LEU A 1 90 ? -4.011 7.131 -2.919 1.00 94.31 90 LEU A N 1
ATOM 755 C CA . LEU A 1 90 ? -3.525 8.474 -3.187 1.00 94.31 90 LEU A CA 1
ATOM 756 C C . LEU A 1 90 ? -2.647 8.497 -4.448 1.00 94.31 90 LEU A C 1
ATOM 758 O O . LEU A 1 90 ? -1.874 7.574 -4.671 1.00 94.31 90 LEU A O 1
ATOM 762 N N . GLY A 1 91 ? -2.766 9.534 -5.277 1.00 92.81 91 GLY A N 1
ATOM 763 C CA . GLY A 1 91 ? -1.886 9.728 -6.430 1.00 92.81 91 GLY A CA 1
ATOM 764 C C . GLY A 1 91 ? -0.599 10.453 -6.053 1.00 92.81 91 GLY A C 1
ATOM 765 O O . GLY A 1 91 ? -0.641 11.439 -5.323 1.00 92.81 91 GLY A O 1
ATOM 766 N N . GLY A 1 92 ? 0.528 9.978 -6.574 1.00 90.88 92 GLY A N 1
ATOM 767 C CA . GLY A 1 92 ? 1.797 10.696 -6.606 1.00 90.88 92 GLY A CA 1
ATOM 768 C C . GLY A 1 92 ? 2.015 11.368 -7.964 1.00 90.88 92 GLY A C 1
ATOM 769 O O . GLY A 1 92 ? 1.298 11.115 -8.932 1.00 90.88 92 GLY A O 1
ATOM 770 N N . SER A 1 93 ? 3.017 12.241 -8.048 1.00 90.50 93 SER A N 1
ATOM 771 C CA . SER A 1 93 ? 3.352 12.993 -9.269 1.00 90.50 93 SER A CA 1
ATOM 772 C C . SER A 1 93 ? 4.604 12.490 -9.991 1.00 90.50 93 SER A C 1
ATOM 774 O O . SER A 1 93 ? 5.000 13.071 -10.998 1.00 90.50 93 SER A O 1
ATOM 776 N N . VAL A 1 94 ? 5.246 11.437 -9.478 1.00 92.31 94 VAL A N 1
ATOM 777 C CA . VAL A 1 94 ? 6.520 10.925 -9.996 1.00 92.31 94 VAL A CA 1
ATOM 778 C C . VAL A 1 94 ? 6.301 9.595 -10.719 1.00 92.31 94 VAL A C 1
ATOM 780 O O . VAL A 1 94 ? 5.515 8.777 -10.234 1.00 92.31 94 VAL A O 1
ATOM 783 N N . PRO A 1 95 ? 7.000 9.327 -11.838 1.00 93.88 95 PRO A N 1
ATOM 784 C CA . PRO A 1 95 ? 6.896 8.049 -12.525 1.00 93.88 95 PRO A CA 1
ATOM 785 C C . PRO A 1 95 ? 7.252 6.838 -11.658 1.00 93.88 95 PRO A C 1
ATOM 787 O O . PRO A 1 95 ? 8.247 6.841 -10.929 1.00 93.88 95 PRO A O 1
ATOM 790 N N . ILE A 1 96 ? 6.504 5.748 -11.829 1.00 95.31 96 ILE A N 1
ATOM 791 C CA . ILE A 1 96 ? 6.747 4.458 -11.168 1.00 95.31 96 ILE A CA 1
ATOM 792 C C . ILE A 1 96 ? 8.155 3.938 -11.485 1.00 95.31 96 ILE A C 1
ATOM 794 O O . ILE A 1 96 ? 8.818 3.399 -10.596 1.00 95.31 96 ILE A O 1
ATOM 798 N N . ALA A 1 97 ? 8.638 4.121 -12.720 1.00 94.81 97 ALA A N 1
ATOM 799 C CA . ALA A 1 97 ? 9.986 3.710 -13.123 1.00 94.81 97 ALA A CA 1
ATOM 800 C C . ALA A 1 97 ? 11.103 4.417 -12.328 1.00 94.81 97 ALA A C 1
ATOM 802 O O . ALA A 1 97 ? 12.147 3.821 -12.060 1.00 94.81 97 ALA A O 1
ATOM 803 N N . SER A 1 98 ? 10.873 5.662 -11.898 1.00 93.25 98 SER A N 1
ATOM 804 C CA . SER A 1 98 ? 11.814 6.436 -11.070 1.00 93.25 98 SER A CA 1
ATOM 805 C C . SER A 1 98 ? 11.793 6.012 -9.604 1.00 93.25 98 SER A C 1
ATOM 807 O O . SER A 1 98 ? 12.715 6.301 -8.852 1.00 93.25 98 SER A O 1
ATOM 809 N N . ARG A 1 99 ? 10.725 5.338 -9.177 1.00 93.75 99 ARG A N 1
ATOM 810 C CA . ARG A 1 99 ? 10.450 5.010 -7.774 1.00 93.75 99 ARG A CA 1
ATOM 811 C C . ARG A 1 99 ? 10.526 3.516 -7.482 1.00 93.75 99 ARG A C 1
ATOM 813 O O . ARG A 1 99 ? 10.232 3.085 -6.368 1.00 93.75 99 ARG A O 1
ATOM 820 N N . THR A 1 100 ? 10.922 2.713 -8.467 1.00 95.62 100 THR A N 1
ATOM 821 C CA . THR A 1 100 ? 10.952 1.254 -8.371 1.00 95.62 100 THR A CA 1
ATOM 822 C C . THR A 1 100 ? 12.314 0.716 -8.781 1.00 95.62 100 THR A C 1
ATOM 824 O O . THR A 1 100 ? 12.836 1.042 -9.850 1.00 95.62 100 THR A O 1
ATOM 827 N N . SER A 1 101 ? 12.883 -0.141 -7.931 1.00 95.56 101 SER A N 1
ATOM 828 C CA . SER A 1 101 ? 14.178 -0.758 -8.197 1.00 95.56 101 SER A CA 1
ATOM 829 C C . SER A 1 101 ? 14.119 -1.649 -9.440 1.00 95.56 101 SER A C 1
ATOM 831 O O . SER A 1 101 ? 13.096 -2.273 -9.737 1.00 95.56 101 SER A O 1
ATOM 833 N N . ARG A 1 102 ? 15.246 -1.767 -10.148 1.00 94.88 102 ARG A N 1
ATOM 834 C CA . ARG A 1 102 ? 15.361 -2.704 -11.272 1.00 94.88 102 ARG A CA 1
ATOM 835 C C . ARG A 1 102 ? 15.128 -4.152 -10.832 1.00 94.88 102 ARG A C 1
ATOM 837 O O . ARG A 1 102 ? 14.511 -4.907 -11.568 1.00 94.88 102 ARG A O 1
ATOM 844 N N . GLN A 1 103 ? 15.575 -4.521 -9.629 1.00 95.38 103 GLN A N 1
ATOM 845 C CA . GLN A 1 103 ? 15.401 -5.871 -9.082 1.00 95.38 103 GLN A CA 1
ATOM 846 C C . GLN A 1 103 ? 13.920 -6.237 -8.937 1.00 95.38 103 GLN A C 1
ATOM 848 O O . GLN A 1 103 ? 13.524 -7.321 -9.349 1.00 95.38 103 GLN A O 1
ATOM 853 N N . THR A 1 104 ? 13.095 -5.313 -8.440 1.00 95.81 104 THR A N 1
ATOM 854 C CA . THR A 1 104 ? 11.644 -5.505 -8.321 1.00 95.81 104 THR A CA 1
ATOM 855 C C . THR A 1 104 ? 10.977 -5.679 -9.685 1.00 95.81 104 THR A C 1
ATOM 857 O O . THR A 1 104 ? 10.153 -6.576 -9.847 1.00 95.81 104 THR A O 1
ATOM 860 N N . PHE A 1 105 ? 11.350 -4.876 -10.688 1.00 95.94 105 PHE A N 1
ATOM 861 C CA . PHE A 1 105 ? 10.852 -5.063 -12.057 1.00 95.94 105 PHE A CA 1
ATOM 862 C C . PHE A 1 105 ? 11.245 -6.432 -12.623 1.00 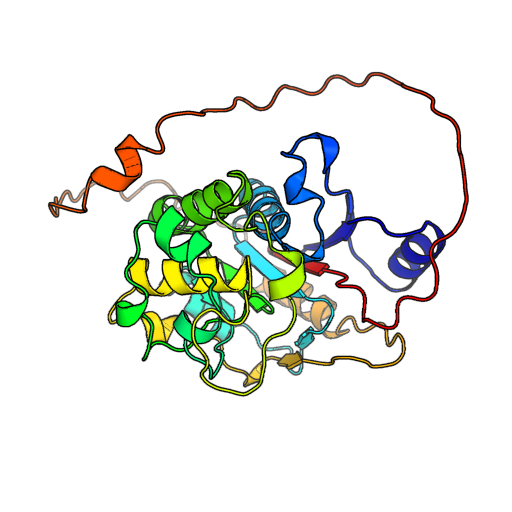95.94 105 PHE A C 1
ATOM 864 O O . PHE A 1 105 ? 10.385 -7.150 -13.127 1.00 95.94 105 PHE A O 1
ATOM 871 N N . THR A 1 106 ? 12.510 -6.836 -12.463 1.00 95.75 106 THR A N 1
ATOM 872 C CA . THR A 1 106 ? 12.984 -8.164 -12.875 1.00 95.75 106 THR A CA 1
ATOM 873 C C . THR A 1 106 ? 12.216 -9.280 -12.168 1.00 95.75 106 THR A C 1
ATOM 875 O O . THR A 1 106 ? 11.787 -10.228 -12.820 1.00 95.75 106 THR A O 1
ATOM 878 N N . PHE A 1 107 ? 11.997 -9.165 -10.853 1.00 96.31 107 PHE A N 1
ATOM 879 C CA . PHE A 1 107 ? 11.241 -10.148 -10.072 1.00 96.31 107 PHE A CA 1
ATOM 880 C C . PHE A 1 107 ? 9.814 -10.298 -10.607 1.00 96.31 107 PHE A C 1
ATOM 882 O O . PHE A 1 107 ? 9.323 -11.408 -10.807 1.00 96.31 107 PHE A O 1
ATOM 889 N N . LEU A 1 108 ? 9.155 -9.168 -10.869 1.00 93.62 108 LEU A N 1
ATOM 890 C CA . LEU A 1 108 ? 7.789 -9.124 -11.383 1.00 93.62 108 LEU A CA 1
ATOM 891 C C . LEU A 1 108 ? 7.679 -9.460 -12.875 1.00 93.62 108 LEU A C 1
ATOM 893 O O . LEU A 1 108 ? 6.553 -9.527 -13.376 1.00 93.62 108 LEU A O 1
ATOM 897 N N . ASN A 1 109 ? 8.811 -9.674 -13.555 1.00 94.56 109 ASN A N 1
ATOM 898 C CA . ASN A 1 109 ? 8.915 -9.835 -15.002 1.00 94.56 109 ASN A CA 1
ATOM 899 C C . ASN A 1 109 ? 8.222 -8.682 -15.752 1.00 94.56 109 ASN A C 1
ATOM 901 O O . ASN A 1 109 ? 7.365 -8.900 -16.608 1.00 94.56 109 ASN A O 1
ATOM 905 N N . GLU A 1 110 ? 8.566 -7.455 -15.365 1.00 94.38 110 GLU A N 1
ATOM 906 C CA . GLU A 1 110 ? 8.033 -6.216 -15.921 1.00 94.38 110 GLU A CA 1
ATOM 907 C C . GLU A 1 110 ? 9.109 -5.388 -16.602 1.00 94.38 110 GLU A C 1
ATOM 909 O O . GLU A 1 110 ? 10.237 -5.287 -16.121 1.00 94.38 110 GLU A O 1
ATOM 914 N N . GLU A 1 111 ? 8.711 -4.723 -17.681 1.00 94.75 111 GLU A N 1
ATOM 915 C CA . GLU A 1 111 ? 9.575 -3.809 -18.415 1.00 94.75 111 GLU A CA 1
ATOM 916 C C . GLU A 1 111 ? 9.470 -2.395 -17.826 1.00 94.75 111 GLU A C 1
ATOM 918 O O . GLU A 1 111 ? 8.415 -1.762 -17.954 1.00 94.75 111 GLU A O 1
ATOM 923 N N . PRO A 1 112 ? 10.545 -1.829 -17.235 1.00 94.31 112 PRO A N 1
ATOM 924 C CA . PRO A 1 112 ? 10.506 -0.497 -16.626 1.00 94.31 112 PRO A CA 1
ATOM 925 C C . PRO A 1 112 ? 10.002 0.603 -17.563 1.00 94.31 112 PRO A C 1
ATOM 927 O O . PRO A 1 112 ? 9.321 1.535 -17.135 1.00 94.31 112 PRO A O 1
ATOM 930 N N . CYS A 1 113 ? 10.301 0.482 -18.860 1.00 93.56 113 CYS A N 1
ATOM 931 C CA . CYS A 1 113 ? 9.897 1.451 -19.876 1.00 93.56 113 CYS A CA 1
ATOM 932 C C . CYS A 1 113 ? 8.374 1.598 -19.989 1.00 93.56 113 CYS A C 1
ATOM 934 O O . CYS A 1 113 ? 7.901 2.677 -20.339 1.00 93.56 113 CYS A O 1
ATOM 936 N N . LEU A 1 114 ? 7.598 0.564 -19.646 1.00 94.44 114 LEU A N 1
ATOM 937 C CA . LEU A 1 114 ? 6.133 0.629 -19.629 1.00 94.44 114 LEU A CA 1
ATOM 938 C C . LEU A 1 114 ? 5.593 1.530 -18.512 1.00 94.44 114 LEU A C 1
ATOM 940 O O . LEU A 1 114 ? 4.397 1.819 -18.494 1.00 94.44 114 LEU A O 1
ATOM 944 N N . PHE A 1 115 ? 6.450 1.951 -17.581 1.00 95.00 115 PHE A N 1
ATOM 945 C CA . PHE A 1 115 ? 6.109 2.697 -16.372 1.00 95.00 115 PHE A CA 1
ATOM 946 C C . PHE A 1 115 ? 6.802 4.064 -16.285 1.00 95.00 115 PHE A C 1
ATOM 948 O O . PHE A 1 115 ? 6.723 4.726 -15.249 1.00 95.00 115 PHE A O 1
ATOM 955 N N . LYS A 1 116 ? 7.465 4.500 -17.363 1.00 93.25 116 LYS A N 1
ATOM 956 C CA . LYS A 1 116 ? 8.189 5.781 -17.422 1.00 93.25 116 LYS A CA 1
ATOM 957 C C . LYS A 1 116 ? 7.266 7.009 -17.453 1.00 93.25 116 LYS A C 1
ATOM 959 O O . LYS A 1 116 ? 7.631 8.048 -16.924 1.00 93.25 116 LYS A O 1
ATOM 964 N N . ASP A 1 117 ? 6.063 6.854 -18.008 1.00 92.69 117 ASP A N 1
ATOM 965 C CA . ASP A 1 117 ? 5.053 7.919 -18.142 1.00 92.69 117 ASP A CA 1
ATOM 966 C C . ASP A 1 117 ? 3.832 7.671 -17.234 1.00 92.69 117 ASP A C 1
ATOM 968 O O . ASP A 1 117 ? 2.768 8.262 -17.403 1.00 92.69 117 ASP A O 1
ATOM 972 N N . LYS A 1 118 ? 3.961 6.737 -16.284 1.00 94.94 118 LYS A N 1
ATOM 973 C CA . LYS A 1 118 ? 2.898 6.344 -15.356 1.00 94.94 118 LYS A CA 1
ATOM 974 C C . LYS A 1 118 ? 3.252 6.827 -13.967 1.00 94.94 118 LYS A C 1
ATOM 976 O O . LYS A 1 118 ? 4.185 6.303 -13.361 1.00 94.94 118 LYS A O 1
ATOM 981 N N . ASN A 1 119 ? 2.503 7.799 -13.466 1.00 94.88 119 ASN A N 1
ATOM 982 C CA . ASN A 1 119 ? 2.713 8.319 -12.122 1.00 94.88 119 ASN A CA 1
ATOM 983 C C . ASN A 1 119 ? 2.335 7.286 -11.063 1.00 94.88 119 ASN A C 1
ATOM 985 O O . ASN A 1 119 ? 1.361 6.545 -11.225 1.00 94.88 119 ASN A O 1
ATOM 989 N N . GLU A 1 120 ? 3.114 7.249 -9.988 1.00 94.38 120 GLU A N 1
ATOM 990 C CA . GLU A 1 120 ? 2.907 6.340 -8.870 1.00 94.38 120 GLU A CA 1
ATOM 991 C C . GLU A 1 120 ? 1.613 6.626 -8.103 1.00 94.38 120 GLU A C 1
ATOM 993 O O . GLU A 1 120 ? 1.079 7.733 -8.110 1.00 94.38 120 GLU A O 1
ATOM 998 N N . PHE A 1 121 ? 1.118 5.605 -7.416 1.00 97.12 121 PHE A N 1
ATOM 999 C CA . PHE A 1 121 ? 0.169 5.748 -6.323 1.00 97.12 121 PHE A CA 1
ATOM 1000 C C . PHE A 1 121 ? 0.943 5.723 -5.014 1.00 97.12 121 PHE A C 1
ATOM 1002 O O . PHE A 1 121 ? 1.861 4.928 -4.878 1.00 97.12 121 PHE A O 1
ATOM 1009 N N . GLU A 1 122 ? 0.567 6.543 -4.040 1.00 94.12 122 GLU A N 1
ATOM 1010 C CA . GLU A 1 122 ? 1.136 6.536 -2.700 1.00 94.12 122 GLU A CA 1
ATOM 1011 C C . GLU A 1 122 ? 0.417 5.528 -1.795 1.00 94.12 122 GLU A C 1
ATOM 1013 O O . GLU A 1 122 ? -0.807 5.547 -1.650 1.00 94.12 122 GLU A O 1
ATOM 1018 N N . ALA A 1 123 ? 1.183 4.689 -1.090 1.00 94.12 123 ALA A N 1
ATOM 1019 C CA . ALA A 1 123 ? 0.648 3.704 -0.145 1.00 94.12 123 ALA A CA 1
ATOM 1020 C C . ALA A 1 123 ? 0.313 4.306 1.237 1.00 94.12 123 ALA A C 1
ATOM 1022 O O . ALA A 1 123 ? 0.229 3.588 2.238 1.00 94.12 123 ALA A O 1
ATOM 1023 N N . THR A 1 124 ? 0.152 5.630 1.300 1.00 91.69 124 THR A N 1
ATOM 1024 C CA . THR A 1 124 ? -0.108 6.387 2.529 1.00 91.69 124 THR A CA 1
ATOM 1025 C C . THR A 1 124 ? -1.576 6.375 2.928 1.00 91.69 124 THR A C 1
ATOM 1027 O O . THR A 1 124 ? -1.883 6.355 4.121 1.00 91.69 124 THR A O 1
ATOM 1030 N N . TYR A 1 125 ? -2.485 6.357 1.953 1.00 92.00 125 TYR A N 1
ATOM 1031 C CA . TYR A 1 125 ? -3.916 6.241 2.200 1.00 92.00 125 TYR A CA 1
ATOM 1032 C C . TYR A 1 125 ? -4.556 5.374 1.115 1.00 92.00 125 TYR A C 1
ATOM 1034 O O . TYR A 1 125 ? -4.515 5.721 -0.065 1.00 92.00 125 TYR A O 1
ATOM 1042 N N . ILE A 1 126 ? -5.097 4.222 1.520 1.00 94.75 126 ILE A N 1
ATOM 1043 C CA . ILE A 1 126 ? -5.645 3.205 0.617 1.00 94.75 126 ILE A CA 1
ATOM 1044 C C . ILE A 1 126 ? -7.010 2.788 1.142 1.00 94.75 126 ILE A C 1
ATOM 1046 O O . ILE A 1 126 ? -7.182 2.517 2.331 1.00 94.75 126 ILE A O 1
ATOM 1050 N N . VAL A 1 127 ? -7.980 2.706 0.246 1.00 93.06 127 VAL A N 1
ATOM 1051 C CA . VAL A 1 127 ? -9.324 2.232 0.542 1.00 93.06 127 VAL A CA 1
ATOM 1052 C C . VAL A 1 127 ? -9.626 1.054 -0.363 1.00 93.06 127 VAL A C 1
ATOM 1054 O O . VAL A 1 127 ? -9.413 1.126 -1.571 1.00 93.06 127 VAL A O 1
ATOM 1057 N N . ILE A 1 128 ? -10.096 -0.039 0.229 1.00 93.69 128 ILE A N 1
ATOM 1058 C CA . ILE A 1 128 ? -10.320 -1.303 -0.463 1.00 93.69 128 ILE A CA 1
ATOM 1059 C C . ILE A 1 128 ? -11.721 -1.802 -0.138 1.00 93.69 128 ILE A C 1
ATOM 1061 O O . ILE A 1 128 ? -12.044 -2.114 1.012 1.00 93.69 128 ILE A O 1
ATOM 1065 N N . PHE A 1 129 ? -12.527 -1.910 -1.186 1.00 91.38 129 PHE A N 1
ATOM 1066 C CA . PHE A 1 129 ? -13.768 -2.653 -1.203 1.00 91.38 129 PHE A CA 1
ATOM 1067 C C . PHE A 1 129 ? -13.509 -4.044 -1.810 1.00 91.38 129 PHE A C 1
ATOM 1069 O O . PHE A 1 129 ? -13.007 -4.147 -2.932 1.00 91.38 129 PHE A O 1
ATOM 1076 N N . PRO A 1 130 ? -13.789 -5.130 -1.075 1.00 83.81 130 PRO A N 1
ATOM 1077 C CA . PRO A 1 130 ? -13.512 -6.475 -1.538 1.00 83.81 130 PRO A CA 1
ATOM 1078 C C . PRO A 1 130 ? -14.457 -6.881 -2.668 1.00 83.81 130 PRO A C 1
ATOM 1080 O O . PRO A 1 130 ? -15.664 -6.672 -2.620 1.00 83.81 130 PRO A O 1
ATOM 1083 N N . SER A 1 131 ? -13.889 -7.549 -3.660 1.00 89.62 131 SER A N 1
ATOM 1084 C CA . SER A 1 131 ? -14.605 -8.311 -4.676 1.00 89.62 131 SER A CA 1
ATOM 1085 C C . SER A 1 131 ? -13.738 -9.513 -5.060 1.00 89.62 131 SER A C 1
ATOM 1087 O O . SER A 1 131 ? -12.533 -9.483 -4.787 1.00 89.62 131 SER A O 1
ATOM 1089 N N . PRO A 1 132 ? -14.285 -10.564 -5.696 1.00 91.50 132 PRO A N 1
ATOM 1090 C CA . PRO A 1 132 ? -13.468 -11.675 -6.187 1.00 91.50 132 PRO A CA 1
ATOM 1091 C C . PRO A 1 132 ? -12.308 -11.207 -7.078 1.00 91.50 132 PRO A C 1
ATOM 1093 O O . PRO A 1 132 ? -11.196 -11.705 -6.950 1.00 91.50 132 PRO A O 1
ATOM 1096 N N . LEU A 1 133 ? -12.538 -10.180 -7.904 1.00 92.62 133 LEU A N 1
ATOM 1097 C CA . LEU A 1 133 ? -11.516 -9.577 -8.758 1.00 92.62 133 LEU A CA 1
ATOM 1098 C C . LEU A 1 133 ? -10.418 -8.877 -7.944 1.00 92.62 133 LEU A C 1
ATOM 1100 O O . LEU A 1 133 ? -9.236 -9.108 -8.187 1.00 92.62 133 LEU A O 1
ATOM 1104 N N . VAL A 1 134 ? -10.791 -8.041 -6.967 1.00 93.69 134 VAL A N 1
ATOM 1105 C CA . VAL A 1 134 ? -9.821 -7.343 -6.101 1.00 93.69 134 VAL A CA 1
ATOM 1106 C C . VAL A 1 134 ? -9.045 -8.343 -5.248 1.00 93.69 134 VAL A C 1
ATOM 1108 O O . VAL A 1 134 ? -7.852 -8.165 -5.010 1.00 93.69 134 VAL A O 1
ATOM 1111 N N . GLU A 1 135 ? -9.695 -9.408 -4.788 1.00 91.06 135 GLU A N 1
ATOM 1112 C CA . GLU A 1 135 ? -9.012 -10.430 -4.009 1.00 91.06 135 GLU A CA 1
ATOM 1113 C C . GLU A 1 135 ? -7.976 -11.173 -4.849 1.00 91.06 135 GLU A C 1
ATOM 1115 O O . GLU A 1 135 ? -6.802 -11.237 -4.480 1.00 91.06 135 GLU A O 1
ATOM 1120 N N . GLU A 1 136 ? -8.407 -11.695 -5.996 1.00 92.44 136 GLU A N 1
ATOM 1121 C CA . GLU A 1 136 ? -7.588 -12.568 -6.827 1.00 92.44 136 GLU A CA 1
ATOM 1122 C C . GLU A 1 136 ? -6.430 -11.825 -7.493 1.00 92.44 136 GLU A C 1
ATOM 1124 O O . GLU A 1 136 ? -5.303 -12.314 -7.507 1.00 92.44 136 GLU A O 1
ATOM 1129 N N . TYR A 1 137 ? -6.690 -10.625 -8.015 1.00 93.19 137 TYR A N 1
ATOM 1130 C CA . TYR A 1 137 ? -5.750 -9.935 -8.899 1.00 93.19 137 TYR A CA 1
ATOM 1131 C C . TYR A 1 137 ? -5.072 -8.718 -8.274 1.00 93.19 137 TYR A C 1
ATOM 1133 O O . TYR A 1 137 ? -4.162 -8.153 -8.881 1.00 93.19 137 TYR A O 1
ATOM 1141 N N . PHE A 1 138 ? -5.467 -8.317 -7.064 1.00 95.75 138 PHE A N 1
ATOM 1142 C CA . PHE A 1 138 ? -4.839 -7.196 -6.370 1.00 95.75 138 PHE A CA 1
ATOM 1143 C C . PHE A 1 138 ? -4.281 -7.594 -5.001 1.00 95.75 138 PHE A C 1
ATOM 1145 O O . PHE A 1 138 ? -3.068 -7.522 -4.800 1.00 95.75 138 PHE A O 1
ATOM 1152 N N . ILE A 1 139 ? -5.114 -8.070 -4.071 1.00 95.12 139 ILE A N 1
ATOM 1153 C CA . ILE A 1 139 ? -4.651 -8.391 -2.713 1.00 95.12 139 ILE A CA 1
ATOM 1154 C C . ILE A 1 139 ? -3.701 -9.588 -2.714 1.00 95.12 139 ILE A C 1
ATOM 1156 O O . ILE A 1 139 ? -2.604 -9.472 -2.166 1.00 95.12 139 ILE A O 1
ATOM 1160 N N . LYS A 1 140 ? -4.081 -10.716 -3.332 1.00 94.25 140 LYS A N 1
ATOM 1161 C CA . LYS A 1 140 ? -3.232 -11.916 -3.358 1.00 94.25 140 LYS A CA 1
ATOM 1162 C C . LYS A 1 140 ? -1.847 -11.639 -3.961 1.00 94.25 140 LYS A C 1
ATOM 1164 O O . LYS A 1 140 ? -0.867 -11.994 -3.304 1.00 94.25 140 LYS A O 1
ATOM 1169 N N . PRO A 1 141 ? -1.695 -10.964 -5.120 1.00 96.38 141 PRO A N 1
ATOM 1170 C CA . PRO A 1 141 ? -0.376 -10.608 -5.643 1.00 96.38 141 PRO A CA 1
ATOM 1171 C C . PRO A 1 141 ? 0.412 -9.667 -4.728 1.00 96.38 141 PRO A C 1
ATOM 1173 O O . PRO A 1 141 ? 1.622 -9.836 -4.575 1.00 96.38 141 PRO A O 1
ATOM 1176 N N . TRP A 1 142 ? -0.253 -8.700 -4.087 1.00 97.94 142 TRP A N 1
ATOM 1177 C CA . TRP A 1 142 ? 0.414 -7.752 -3.192 1.00 97.94 142 TRP A CA 1
ATOM 1178 C C . TRP A 1 142 ? 0.944 -8.435 -1.925 1.00 97.94 142 TRP A C 1
ATOM 1180 O O . TRP A 1 142 ? 2.099 -8.235 -1.548 1.00 97.94 142 TRP A O 1
ATOM 1190 N N . VAL A 1 143 ? 0.132 -9.310 -1.324 1.00 97.56 143 VAL A N 1
ATOM 1191 C CA . VAL A 1 143 ? 0.507 -10.185 -0.202 1.00 97.56 143 VAL A CA 1
ATOM 1192 C C . VAL A 1 143 ? 1.608 -11.160 -0.609 1.00 97.56 143 VAL A C 1
ATOM 1194 O O . VAL A 1 143 ? 2.579 -11.323 0.122 1.00 97.56 143 VAL A O 1
ATOM 1197 N N . SER A 1 144 ? 1.501 -11.775 -1.786 1.00 95.94 144 SER A N 1
ATOM 1198 C CA . SER A 1 144 ? 2.513 -12.717 -2.277 1.00 95.94 144 SER A CA 1
ATOM 1199 C C . SER A 1 144 ? 3.869 -12.030 -2.429 1.00 95.94 144 SER A C 1
ATOM 1201 O O . SER A 1 144 ? 4.875 -12.542 -1.952 1.00 95.94 144 SER A O 1
ATOM 1203 N N . CYS A 1 145 ? 3.902 -10.826 -3.006 1.00 96.56 145 CYS A N 1
ATOM 1204 C CA . CYS A 1 145 ? 5.133 -10.048 -3.132 1.00 96.56 145 CYS A CA 1
ATOM 1205 C C . CYS A 1 145 ? 5.696 -9.580 -1.778 1.00 96.56 145 CYS A C 1
ATOM 1207 O O . CYS A 1 145 ? 6.907 -9.450 -1.625 1.00 96.56 145 CYS A O 1
ATOM 1209 N N . ALA A 1 146 ? 4.839 -9.345 -0.782 1.00 97.44 146 ALA A N 1
ATOM 1210 C CA . ALA A 1 146 ? 5.285 -9.085 0.583 1.00 97.44 146 ALA A CA 1
ATOM 1211 C C . ALA A 1 146 ? 5.946 -10.313 1.232 1.00 97.44 146 ALA A C 1
ATOM 1213 O O . ALA A 1 146 ? 6.921 -10.161 1.965 1.00 97.44 146 ALA A O 1
ATOM 1214 N N . LEU A 1 147 ? 5.440 -11.521 0.964 1.00 96.19 147 LEU A N 1
ATOM 1215 C CA . LEU A 1 147 ? 5.966 -12.772 1.523 1.00 96.19 147 LEU A CA 1
ATOM 1216 C C . LEU A 1 147 ? 7.205 -13.296 0.791 1.00 96.19 147 LEU A C 1
ATOM 1218 O O . LEU A 1 147 ? 8.008 -13.997 1.397 1.00 96.19 147 LEU A O 1
ATOM 1222 N N . LEU A 1 148 ? 7.373 -12.975 -0.490 1.00 95.81 148 LEU A N 1
ATOM 1223 C CA . LEU A 1 148 ? 8.515 -13.423 -1.282 1.00 95.81 148 LEU A CA 1
ATOM 1224 C C . LEU A 1 148 ? 9.699 -12.465 -1.125 1.00 95.81 148 LEU A C 1
ATOM 1226 O O . LEU A 1 148 ? 9.628 -11.289 -1.492 1.00 95.81 148 LEU A O 1
ATOM 1230 N N . GLU A 1 149 ? 10.805 -12.992 -0.605 1.00 93.19 149 GLU A N 1
ATOM 1231 C CA . GLU A 1 149 ? 12.058 -12.251 -0.480 1.00 93.19 149 GLU A CA 1
ATOM 1232 C C . GLU A 1 149 ? 12.528 -11.740 -1.853 1.00 93.19 149 GLU A C 1
ATOM 1234 O O . GLU A 1 149 ? 12.421 -12.430 -2.869 1.00 93.19 149 GLU A O 1
ATOM 1239 N N . GLY A 1 150 ? 13.014 -10.499 -1.906 1.00 92.94 150 GLY A N 1
ATOM 1240 C CA . GLY A 1 150 ? 13.484 -9.870 -3.141 1.00 92.94 150 GLY A CA 1
ATOM 1241 C C . GLY A 1 150 ? 12.396 -9.231 -4.013 1.00 92.94 150 GLY A C 1
ATOM 1242 O O . GLY A 1 150 ? 12.738 -8.423 -4.874 1.00 92.94 150 GLY A O 1
ATOM 1243 N N . CYS A 1 151 ? 11.106 -9.524 -3.795 1.00 95.56 151 CYS A N 1
ATOM 1244 C CA . CYS A 1 151 ? 10.024 -8.911 -4.573 1.00 95.56 151 CYS A CA 1
ATOM 1245 C C . CYS A 1 151 ? 9.755 -7.468 -4.129 1.00 95.56 151 CYS A C 1
ATOM 1247 O O . CYS A 1 151 ? 10.049 -6.510 -4.850 1.00 95.56 151 CYS A O 1
ATOM 1249 N N . MET A 1 152 ? 9.205 -7.313 -2.919 1.00 95.12 152 MET A N 1
ATOM 1250 C CA . MET A 1 152 ? 8.889 -6.006 -2.339 1.00 95.12 152 MET A CA 1
ATOM 1251 C C . MET A 1 152 ? 10.092 -5.376 -1.645 1.00 95.12 152 MET A C 1
ATOM 1253 O O . MET A 1 152 ? 10.221 -4.159 -1.639 1.00 95.12 152 MET A O 1
ATOM 1257 N N . VAL A 1 153 ? 10.966 -6.200 -1.060 1.00 96.31 153 VAL A N 1
ATOM 1258 C CA . VAL A 1 153 ? 12.189 -5.761 -0.382 1.00 96.31 153 VAL A CA 1
ATOM 1259 C C . VAL A 1 153 ? 13.383 -6.370 -1.123 1.00 96.31 153 VAL A C 1
ATOM 1261 O O . VAL A 1 153 ? 13.669 -7.551 -0.922 1.00 96.31 153 VAL A O 1
ATOM 1264 N N . PRO A 1 154 ? 14.055 -5.614 -2.011 1.00 94.19 154 PRO A N 1
ATOM 1265 C CA . PRO A 1 154 ? 15.236 -6.095 -2.725 1.00 94.19 154 PRO A CA 1
ATOM 1266 C C . PRO A 1 154 ? 16.397 -6.382 -1.761 1.00 94.19 154 PRO A C 1
ATOM 1268 O O . PRO A 1 154 ? 16.488 -5.781 -0.689 1.00 94.19 154 PRO A O 1
ATOM 1271 N N . SER A 1 155 ? 17.323 -7.263 -2.148 1.00 89.12 155 SER A N 1
ATOM 1272 C CA . SER A 1 155 ? 18.434 -7.704 -1.281 1.00 89.12 155 SER A CA 1
ATOM 1273 C C . SER A 1 155 ? 19.311 -6.544 -0.799 1.00 89.12 155 SER A C 1
ATOM 1275 O O . SER A 1 155 ? 19.744 -6.509 0.350 1.00 89.12 155 SER A O 1
ATOM 1277 N N . SER A 1 156 ? 19.491 -5.536 -1.648 1.00 87.19 156 SER A N 1
ATOM 1278 C CA . SER A 1 156 ? 20.226 -4.315 -1.328 1.00 87.19 156 SER A CA 1
ATOM 1279 C C . SER A 1 156 ? 19.278 -3.150 -1.006 1.00 87.19 156 SER A C 1
ATOM 1281 O O . SER A 1 156 ? 19.474 -2.041 -1.473 1.00 87.19 156 SER A O 1
ATOM 1283 N N . TRP A 1 157 ? 18.213 -3.354 -0.236 1.00 92.50 157 TRP A N 1
ATOM 1284 C CA . TRP A 1 157 ? 17.198 -2.314 -0.001 1.00 92.50 157 TRP A CA 1
ATOM 1285 C C . TRP A 1 157 ? 17.704 -1.032 0.686 1.00 92.50 157 TRP A C 1
ATOM 1287 O O . TRP A 1 157 ? 17.145 0.039 0.459 1.00 92.50 157 TRP A O 1
ATOM 1297 N N . SER A 1 158 ? 18.735 -1.111 1.530 1.00 91.06 158 SER A N 1
ATOM 1298 C CA . SER A 1 158 ? 19.142 0.002 2.404 1.00 91.06 158 SER A CA 1
ATOM 1299 C C . SER A 1 158 ? 19.636 1.235 1.641 1.00 91.06 158 SER A C 1
ATOM 1301 O O . SER A 1 158 ? 19.323 2.358 2.028 1.00 91.06 158 SER A O 1
ATOM 1303 N N . HIS A 1 159 ? 20.342 1.051 0.522 1.00 89.44 159 HIS A N 1
ATOM 1304 C CA . HIS A 1 159 ? 20.796 2.165 -0.322 1.00 89.44 159 HIS A CA 1
ATOM 1305 C C . HIS A 1 159 ? 19.670 2.781 -1.170 1.00 89.44 159 HIS A C 1
ATOM 1307 O O . HIS A 1 159 ? 19.848 3.857 -1.728 1.00 89.44 159 HIS A O 1
ATOM 1313 N N . LEU A 1 160 ? 18.507 2.124 -1.250 1.00 91.50 160 LEU A N 1
ATOM 1314 C CA . LEU A 1 160 ? 17.366 2.548 -2.065 1.00 91.50 160 LEU A CA 1
ATOM 1315 C C . LEU A 1 160 ? 16.342 3.389 -1.286 1.00 91.50 160 LEU A C 1
ATOM 1317 O O . LEU A 1 160 ? 15.324 3.787 -1.852 1.00 91.50 160 LEU A O 1
ATOM 1321 N N . LEU A 1 161 ? 16.581 3.651 0.005 1.00 90.38 161 LEU A N 1
ATOM 1322 C CA . LEU A 1 161 ? 15.654 4.383 0.879 1.00 90.38 161 LEU A CA 1
ATOM 1323 C C . LEU A 1 161 ? 15.457 5.844 0.466 1.00 90.38 161 LEU A C 1
ATOM 1325 O O . LEU A 1 161 ? 14.392 6.422 0.700 1.00 90.38 161 LEU A O 1
ATOM 1329 N N . HIS A 1 162 ? 16.494 6.453 -0.107 1.00 87.69 162 HIS A N 1
ATOM 1330 C CA . HIS A 1 162 ? 16.506 7.869 -0.431 1.00 87.69 162 HIS A CA 1
ATOM 1331 C C . HIS A 1 162 ? 16.160 8.077 -1.895 1.00 87.69 162 HIS A C 1
ATOM 1333 O O . HIS A 1 162 ? 16.874 7.668 -2.801 1.00 87.69 162 HIS A O 1
ATOM 1339 N N . CYS A 1 163 ? 15.017 8.715 -2.096 1.00 85.31 163 CYS A N 1
ATOM 1340 C CA . CYS A 1 163 ? 14.493 9.062 -3.396 1.00 85.31 163 CYS A CA 1
ATOM 1341 C C . CYS A 1 163 ? 14.804 10.523 -3.693 1.00 85.31 163 CYS A C 1
ATOM 1343 O O . CYS A 1 163 ? 14.192 11.409 -3.095 1.00 85.31 163 CYS A O 1
ATOM 1345 N N . ASP A 1 164 ? 15.715 10.772 -4.631 1.00 78.62 164 ASP A N 1
ATOM 1346 C CA . ASP A 1 164 ? 15.981 12.132 -5.095 1.00 78.62 164 ASP A CA 1
ATOM 1347 C C . ASP A 1 164 ? 14.754 12.721 -5.801 1.00 78.62 164 ASP A C 1
ATOM 1349 O O . ASP A 1 164 ? 13.889 12.008 -6.323 1.00 78.62 164 ASP A O 1
ATOM 1353 N N . ASN A 1 165 ? 14.691 14.050 -5.860 1.00 68.56 165 ASN A N 1
ATOM 1354 C CA . ASN A 1 165 ? 13.643 14.770 -6.589 1.00 68.56 165 ASN A CA 1
ATOM 1355 C C . ASN A 1 165 ? 13.820 14.711 -8.122 1.00 68.56 165 ASN A C 1
ATOM 1357 O O . ASN A 1 165 ? 13.018 15.289 -8.848 1.00 68.56 165 ASN A O 1
ATOM 1361 N N . GLY A 1 166 ? 14.869 14.044 -8.617 1.00 63.47 166 GLY A N 1
ATOM 1362 C CA . GLY A 1 166 ? 15.131 13.860 -10.044 1.00 63.47 166 GLY A CA 1
ATOM 1363 C C . GLY A 1 166 ? 14.434 12.636 -10.649 1.00 63.47 166 GLY A C 1
ATOM 1364 O O . GLY A 1 166 ? 13.949 11.754 -9.944 1.00 63.47 166 GLY A O 1
ATOM 1365 N N . ASN A 1 167 ? 14.457 12.553 -11.981 1.00 65.38 167 ASN A N 1
ATOM 1366 C CA . ASN A 1 167 ? 13.913 11.433 -12.763 1.00 65.38 167 ASN A CA 1
ATOM 1367 C C . ASN A 1 167 ? 14.948 10.325 -13.022 1.00 65.38 167 ASN A C 1
ATOM 1369 O O . ASN A 1 167 ? 14.909 9.669 -14.062 1.00 65.38 167 ASN A O 1
ATOM 1373 N N . LEU A 1 168 ? 15.915 10.139 -12.119 1.00 81.25 168 LEU A N 1
ATOM 1374 C CA . LEU A 1 168 ? 16.899 9.080 -12.303 1.00 81.25 168 LEU A CA 1
ATOM 1375 C C . LEU A 1 168 ? 16.221 7.728 -12.059 1.00 81.25 168 LEU A C 1
ATOM 1377 O O . LEU A 1 168 ? 15.809 7.420 -10.944 1.00 81.25 168 LEU A O 1
ATOM 1381 N N . TYR A 1 169 ? 16.087 6.925 -13.111 1.00 85.44 169 TYR A N 1
ATOM 1382 C CA . TYR A 1 169 ? 15.434 5.626 -13.002 1.00 85.44 169 TYR A CA 1
ATOM 1383 C C . TYR A 1 169 ? 16.214 4.677 -12.097 1.00 85.44 169 TYR A C 1
ATOM 1385 O O . TYR A 1 169 ? 17.442 4.618 -12.145 1.00 85.44 169 TYR A O 1
ATOM 1393 N N . HIS A 1 170 ? 15.472 3.910 -11.296 1.00 84.88 170 HIS A N 1
ATOM 1394 C CA . HIS A 1 170 ? 16.007 2.899 -10.380 1.00 84.88 170 HIS A CA 1
ATOM 1395 C C . HIS A 1 170 ? 16.965 3.415 -9.293 1.00 84.88 170 HIS A C 1
ATOM 1397 O O . HIS A 1 170 ? 17.612 2.594 -8.644 1.00 84.88 170 HIS A O 1
ATOM 1403 N N . ASN A 1 171 ? 17.059 4.731 -9.069 1.00 84.12 171 ASN A N 1
ATOM 1404 C CA . ASN A 1 171 ? 17.940 5.298 -8.041 1.00 84.12 171 ASN A CA 1
ATOM 1405 C C . ASN A 1 171 ? 17.434 5.062 -6.613 1.00 84.12 171 ASN A C 1
ATOM 1407 O O . ASN A 1 171 ? 18.208 5.120 -5.664 1.00 84.12 171 ASN A O 1
ATOM 1411 N N . CYS A 1 172 ? 16.141 4.787 -6.464 1.00 92.44 172 CYS A N 1
ATOM 1412 C CA . CYS A 1 172 ? 15.511 4.502 -5.192 1.00 92.44 172 CYS A CA 1
ATOM 1413 C C . CYS A 1 172 ? 14.389 3.474 -5.345 1.00 92.44 172 CYS A C 1
ATOM 1415 O O . CYS A 1 172 ? 14.046 3.034 -6.449 1.00 92.44 172 CYS A O 1
ATOM 1417 N N . HIS A 1 173 ? 13.795 3.087 -4.219 1.00 95.50 173 HIS A N 1
ATOM 1418 C CA . HIS A 1 173 ? 12.688 2.150 -4.191 1.00 95.50 173 HIS A CA 1
ATOM 1419 C C . HIS A 1 173 ? 11.648 2.545 -3.147 1.00 95.50 173 HIS A C 1
ATOM 1421 O O . HIS A 1 173 ? 11.968 2.793 -1.988 1.00 95.50 173 HIS A O 1
ATOM 1427 N N . ARG A 1 174 ? 10.380 2.580 -3.561 1.00 95.38 174 ARG A N 1
ATOM 1428 C CA . ARG A 1 174 ? 9.236 2.888 -2.698 1.00 95.38 174 ARG A CA 1
ATOM 1429 C C . ARG A 1 174 ? 8.497 1.636 -2.202 1.00 95.38 174 ARG A C 1
ATOM 1431 O O . ARG A 1 174 ? 7.407 1.767 -1.663 1.00 95.38 174 ARG A O 1
ATOM 1438 N N . PHE A 1 175 ? 9.093 0.449 -2.322 1.00 97.12 175 PHE A N 1
ATOM 1439 C CA . PHE A 1 175 ? 8.642 -0.785 -1.663 1.00 97.12 175 PHE A CA 1
ATOM 1440 C C . PHE A 1 175 ? 7.169 -1.141 -1.936 1.00 97.12 175 PHE A C 1
ATOM 1442 O O . PHE A 1 175 ? 6.785 -1.345 -3.089 1.00 97.12 175 PHE A O 1
ATOM 1449 N N . ASP A 1 176 ? 6.329 -1.204 -0.898 1.00 97.19 176 ASP A N 1
ATOM 1450 C CA . ASP A 1 176 ? 4.896 -1.501 -0.974 1.00 97.19 176 ASP A CA 1
ATOM 1451 C C . ASP A 1 176 ? 4.163 -0.596 -1.971 1.00 97.19 176 ASP A C 1
ATOM 1453 O O . ASP A 1 176 ? 3.307 -1.075 -2.716 1.00 97.19 176 ASP A O 1
ATOM 1457 N N . GLN A 1 177 ? 4.555 0.678 -2.032 1.00 97.19 177 GLN A N 1
ATOM 1458 C CA . GLN A 1 177 ? 4.047 1.686 -2.958 1.00 97.19 177 GLN A CA 1
ATOM 1459 C C . GLN A 1 177 ? 4.350 1.356 -4.427 1.00 97.19 177 GLN A C 1
ATOM 1461 O O . GLN A 1 177 ? 3.488 1.522 -5.294 1.00 97.19 177 GLN A O 1
ATOM 1466 N N . SER A 1 178 ? 5.557 0.860 -4.717 1.00 97.50 178 SER A N 1
ATOM 1467 C CA . SER A 1 178 ? 5.946 0.441 -6.069 1.00 97.50 178 SER A CA 1
ATOM 1468 C C . SER A 1 178 ? 5.061 -0.707 -6.550 1.00 97.50 178 SER A C 1
ATOM 1470 O O . SER A 1 178 ? 4.519 -0.659 -7.654 1.00 97.50 178 SER A O 1
ATOM 1472 N N . ILE A 1 179 ? 4.865 -1.715 -5.694 1.00 98.31 179 ILE A N 1
ATOM 1473 C CA . ILE A 1 179 ? 4.052 -2.890 -6.023 1.00 98.31 179 ILE A CA 1
ATOM 1474 C C . ILE A 1 179 ? 2.577 -2.507 -6.166 1.00 98.31 179 ILE A C 1
ATOM 1476 O O . ILE A 1 179 ? 1.952 -2.878 -7.155 1.00 98.31 179 ILE A O 1
ATOM 1480 N N . LEU A 1 180 ? 2.045 -1.709 -5.233 1.00 98.44 180 LEU A N 1
ATOM 1481 C CA . LEU A 1 180 ? 0.696 -1.140 -5.296 1.00 98.44 180 LEU A CA 1
ATOM 1482 C C . LEU A 1 180 ? 0.440 -0.479 -6.655 1.00 98.44 180 LEU A C 1
ATOM 1484 O O . LEU A 1 180 ? -0.543 -0.785 -7.328 1.00 98.44 180 LEU A O 1
ATOM 1488 N N . SER A 1 181 ? 1.353 0.400 -7.067 1.00 98.12 181 SER A N 1
ATOM 1489 C CA . SER A 1 181 ? 1.233 1.149 -8.314 1.00 98.12 181 SER A CA 1
ATOM 1490 C C . SER A 1 181 ? 1.237 0.223 -9.529 1.00 98.12 181 SER A C 1
ATOM 1492 O O . SER A 1 181 ? 0.350 0.315 -10.376 1.00 98.12 181 SER A O 1
ATOM 1494 N N . ILE A 1 182 ? 2.192 -0.711 -9.604 1.00 98.25 182 ILE A N 1
ATOM 1495 C CA . ILE A 1 182 ? 2.275 -1.676 -10.710 1.00 98.25 182 ILE A CA 1
ATOM 1496 C C . ILE A 1 182 ? 0.989 -2.509 -10.801 1.00 98.25 182 ILE A C 1
ATOM 1498 O O . ILE A 1 182 ? 0.452 -2.671 -11.896 1.00 98.25 182 ILE A O 1
ATOM 1502 N N . LEU A 1 183 ? 0.457 -2.988 -9.672 1.00 98.19 183 LEU A N 1
ATOM 1503 C CA . LEU A 1 183 ? -0.777 -3.777 -9.644 1.00 98.19 183 LEU A CA 1
ATOM 1504 C C . LEU A 1 183 ? -2.001 -2.977 -10.103 1.00 98.19 183 LEU A C 1
ATOM 1506 O O . LEU A 1 183 ? -2.795 -3.499 -10.880 1.00 98.19 183 LEU A O 1
ATOM 1510 N N . LEU A 1 184 ? -2.139 -1.709 -9.699 1.00 98.06 184 LEU A N 1
ATOM 1511 C CA . LEU A 1 184 ? -3.242 -0.855 -10.161 1.00 98.06 184 LEU A CA 1
ATOM 1512 C C . LEU A 1 184 ? -3.202 -0.644 -11.680 1.00 98.06 184 LEU A C 1
ATOM 1514 O O . LEU A 1 184 ? -4.224 -0.791 -12.349 1.00 98.06 184 LEU A O 1
ATOM 1518 N N . TYR A 1 185 ? -2.026 -0.364 -12.246 1.00 97.56 185 TYR A N 1
ATOM 1519 C CA . TYR A 1 185 ? -1.889 -0.198 -13.696 1.00 97.56 185 TYR A CA 1
ATOM 1520 C C . TYR A 1 185 ? -2.044 -1.508 -14.476 1.00 97.56 185 TYR A C 1
ATOM 1522 O O . TYR A 1 185 ? -2.526 -1.468 -15.609 1.00 97.56 185 TYR A O 1
ATOM 1530 N N . ARG A 1 186 ? -1.649 -2.649 -13.896 1.00 94.12 186 ARG A N 1
ATOM 1531 C CA . ARG A 1 186 ? -1.886 -3.983 -14.473 1.00 94.12 186 ARG A CA 1
ATOM 1532 C C . ARG A 1 186 ? -3.364 -4.341 -14.494 1.00 94.12 186 ARG A C 1
ATOM 1534 O O . ARG A 1 186 ? -3.815 -4.942 -15.452 1.00 94.12 186 ARG A O 1
ATOM 1541 N N . LEU A 1 187 ? -4.093 -4.029 -13.429 1.00 95.38 187 LEU A N 1
ATOM 1542 C CA . LEU A 1 187 ? -5.471 -4.483 -13.282 1.00 95.38 187 LEU A CA 1
ATOM 1543 C C . LEU A 1 187 ? -6.457 -3.581 -14.025 1.00 95.38 187 LEU A C 1
ATOM 1545 O O . LEU A 1 187 ? -7.384 -4.071 -14.661 1.00 95.38 187 LEU A O 1
ATOM 1549 N N . TYR A 1 188 ? -6.252 -2.266 -13.955 1.00 95.44 188 TYR A N 1
ATOM 1550 C CA . TYR A 1 188 ? -7.248 -1.297 -14.411 1.00 95.44 188 TYR A CA 1
ATOM 1551 C C . TYR A 1 188 ? -6.869 -0.588 -15.710 1.00 95.44 188 TYR A C 1
ATOM 1553 O O . TYR A 1 188 ? -7.731 0.013 -16.340 1.00 95.44 188 TYR A O 1
ATOM 1561 N N . HIS A 1 189 ? -5.612 -0.678 -16.157 1.00 92.44 189 HIS A N 1
ATOM 1562 C CA . HIS A 1 189 ? -5.152 -0.155 -17.448 1.00 92.44 189 HIS A CA 1
ATOM 1563 C C . HIS A 1 189 ? -5.705 1.248 -17.783 1.00 92.44 189 HIS A C 1
ATOM 1565 O O . HIS A 1 189 ? -5.257 2.245 -17.222 1.00 92.44 189 HIS A O 1
ATOM 1571 N N . GLN A 1 190 ? -6.680 1.330 -18.695 1.00 91.62 190 GLN A N 1
ATOM 1572 C CA . GLN A 1 190 ? -7.281 2.574 -19.185 1.00 91.62 190 GLN A CA 1
ATOM 1573 C C . GLN A 1 190 ? -8.200 3.251 -18.156 1.00 91.62 190 GLN A C 1
ATOM 1575 O O . GLN A 1 190 ? -8.398 4.461 -18.221 1.00 91.62 190 GLN A O 1
ATOM 1580 N N . THR A 1 191 ? -8.738 2.504 -17.189 1.00 95.25 191 THR A N 1
ATOM 1581 C CA . THR A 1 191 ? -9.615 3.030 -16.133 1.00 95.25 191 THR A CA 1
ATOM 1582 C C . THR A 1 191 ? -8.864 3.363 -14.847 1.00 95.25 191 THR A C 1
ATOM 1584 O O . THR A 1 191 ? -9.494 3.766 -13.873 1.00 95.25 191 THR A O 1
ATOM 1587 N N . VAL A 1 192 ? -7.526 3.261 -14.832 1.00 96.25 192 VAL A N 1
ATOM 1588 C CA . VAL A 1 192 ? -6.681 3.510 -13.647 1.00 96.25 192 VAL A CA 1
ATOM 1589 C C . VAL A 1 192 ? -6.920 4.888 -13.013 1.00 96.25 192 VAL A C 1
ATOM 1591 O O . VAL A 1 192 ? -6.807 5.045 -11.800 1.00 96.25 192 VAL A O 1
ATOM 1594 N N . SER A 1 193 ? -7.340 5.877 -13.808 1.00 95.25 193 SER A N 1
ATOM 1595 C CA . SER A 1 193 ? -7.665 7.222 -13.328 1.00 95.25 193 SER A CA 1
ATOM 1596 C C . SER A 1 193 ? -8.821 7.257 -12.319 1.00 95.25 193 SER A C 1
ATOM 1598 O O . SER A 1 193 ? -8.864 8.139 -11.465 1.00 95.25 193 SER A O 1
ATOM 1600 N N . GLN A 1 194 ? -9.728 6.276 -12.358 1.00 95.94 194 GLN A N 1
ATOM 1601 C CA . GLN A 1 194 ? -10.861 6.169 -11.432 1.00 95.94 194 GLN A CA 1
ATOM 1602 C C . GLN A 1 194 ? -10.448 5.713 -10.023 1.00 95.94 194 GLN A C 1
ATOM 1604 O O . GLN A 1 194 ? -11.259 5.780 -9.097 1.00 95.94 194 GLN A O 1
ATOM 1609 N N . HIS A 1 195 ? -9.199 5.266 -9.860 1.00 96.56 195 HIS A N 1
ATOM 1610 C CA . HIS A 1 195 ? -8.643 4.747 -8.609 1.00 96.56 195 HIS A CA 1
ATOM 1611 C C . HIS A 1 195 ? -7.855 5.807 -7.830 1.00 96.56 195 HIS A C 1
ATOM 1613 O O . HIS A 1 195 ? -7.392 5.535 -6.720 1.00 96.56 195 HIS A O 1
ATOM 1619 N N . TYR A 1 196 ? -7.708 7.019 -8.377 1.00 94.56 196 TYR A N 1
ATOM 1620 C CA . TYR A 1 196 ? -7.094 8.132 -7.660 1.00 94.56 196 TYR A CA 1
ATOM 1621 C C . TYR A 1 196 ? -8.023 8.672 -6.583 1.00 94.56 196 TYR A C 1
ATOM 1623 O O . TYR A 1 196 ? -9.179 9.025 -6.826 1.00 94.56 196 TYR A O 1
ATOM 1631 N N . MET A 1 197 ? -7.486 8.778 -5.376 1.00 90.75 197 MET A N 1
ATOM 1632 C CA . MET A 1 197 ? -8.190 9.370 -4.258 1.00 90.75 197 MET A CA 1
ATOM 1633 C C . MET A 1 197 ? -8.057 10.898 -4.255 1.00 90.75 197 MET A C 1
ATOM 1635 O O . MET A 1 197 ? -6.933 11.405 -4.288 1.00 90.75 197 MET A O 1
ATOM 1639 N N . PRO A 1 198 ? -9.1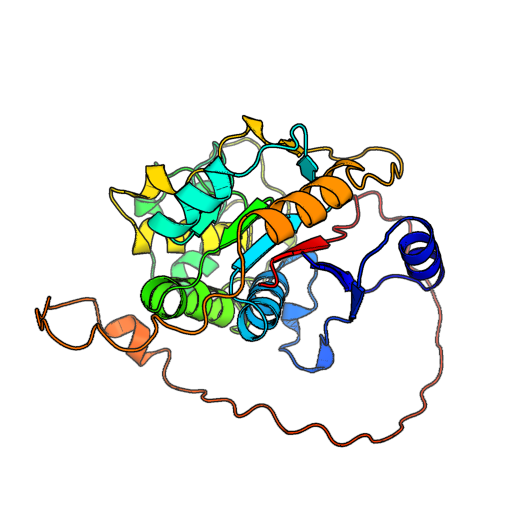67 11.651 -4.149 1.00 83.25 198 PRO A N 1
ATOM 1640 C CA . PRO A 1 198 ? -9.103 13.102 -4.051 1.00 83.25 198 PRO A CA 1
ATOM 1641 C C . PRO A 1 198 ? -8.412 13.565 -2.764 1.00 83.25 198 PRO A C 1
ATOM 1643 O O . PRO A 1 198 ? -8.733 13.107 -1.666 1.00 83.25 198 PRO A O 1
ATOM 1646 N N . HIS A 1 199 ? -7.535 14.563 -2.884 1.00 77.94 199 HIS A N 1
ATOM 1647 C CA . HIS A 1 199 ? -6.873 15.211 -1.743 1.00 77.94 199 HIS A CA 1
ATOM 1648 C C . HIS A 1 199 ? -7.829 16.038 -0.861 1.00 77.94 199 HIS A C 1
ATOM 1650 O O . HIS A 1 199 ? -7.423 16.583 0.157 1.00 77.94 199 HIS A O 1
ATOM 1656 N N . THR A 1 200 ? -9.110 16.149 -1.214 1.00 78.12 200 THR A N 1
ATOM 1657 C CA . THR A 1 200 ? -10.086 16.987 -0.500 1.00 78.12 200 THR A CA 1
ATOM 1658 C C . THR A 1 200 ? -10.509 16.426 0.857 1.00 78.12 200 THR A C 1
ATOM 1660 O O . THR A 1 200 ? -11.109 17.149 1.649 1.00 78.12 200 THR A O 1
ATOM 1663 N N . PHE A 1 201 ? -10.230 15.148 1.141 1.00 75.56 201 PHE A N 1
ATOM 1664 C CA . PHE A 1 201 ? -10.700 14.490 2.366 1.00 75.56 201 PHE A CA 1
ATOM 1665 C C . PHE A 1 201 ? -9.709 14.559 3.534 1.00 75.56 201 PHE A C 1
ATOM 1667 O O . PHE A 1 201 ? -10.086 14.317 4.685 1.00 75.56 201 PHE A O 1
ATOM 1674 N N . PHE A 1 202 ? -8.439 14.859 3.259 1.00 81.38 202 PHE A N 1
ATOM 1675 C CA . PHE A 1 202 ? -7.370 14.751 4.240 1.00 81.38 202 PHE A CA 1
ATOM 1676 C C . PHE A 1 202 ? -6.189 15.666 3.919 1.00 81.38 202 PHE A C 1
ATOM 1678 O O . PHE A 1 202 ? -6.033 16.165 2.814 1.00 81.38 202 PHE A O 1
ATOM 1685 N N . GLN A 1 203 ? -5.318 15.830 4.904 1.00 83.25 203 GLN A N 1
ATOM 1686 C CA . GLN A 1 203 ? -4.001 16.432 4.775 1.00 83.25 203 GLN A CA 1
ATOM 1687 C C . GLN A 1 203 ? -2.942 15.464 5.312 1.00 83.25 203 GLN A C 1
ATOM 1689 O O . GLN A 1 203 ? -3.223 14.634 6.184 1.00 83.25 203 GLN A O 1
ATOM 1694 N N . ILE A 1 204 ? -1.719 15.568 4.794 1.00 80.75 204 ILE A N 1
ATOM 1695 C CA . ILE A 1 204 ? -0.578 14.764 5.236 1.00 80.75 204 ILE A CA 1
ATOM 1696 C C . ILE A 1 204 ? 0.329 15.648 6.087 1.00 80.75 204 ILE A C 1
ATOM 1698 O O . ILE A 1 204 ? 0.937 16.591 5.589 1.00 80.75 204 ILE A O 1
ATOM 1702 N N . CYS A 1 205 ? 0.456 15.317 7.367 1.00 76.56 205 CYS A N 1
ATOM 1703 C CA . CYS A 1 205 ? 1.321 16.028 8.302 1.00 76.56 205 CYS A CA 1
ATOM 1704 C C . CYS A 1 205 ? 2.570 15.184 8.584 1.00 76.56 205 CYS A C 1
ATOM 1706 O O . CYS A 1 205 ? 2.499 14.174 9.289 1.00 76.56 205 CYS A O 1
ATOM 1708 N N . LYS A 1 206 ? 3.718 15.589 8.030 1.00 68.50 206 LYS A N 1
ATOM 1709 C CA . LYS A 1 206 ? 5.030 14.974 8.295 1.00 68.50 206 LYS A CA 1
ATOM 1710 C C . LYS A 1 206 ? 5.818 15.862 9.267 1.00 68.50 206 LYS A C 1
ATOM 1712 O O . LYS A 1 206 ? 5.858 17.070 9.080 1.00 68.50 206 LYS A O 1
ATOM 1717 N N . GLY A 1 207 ? 6.450 15.267 10.283 1.00 51.62 207 GLY A N 1
ATOM 1718 C CA . GLY A 1 207 ? 7.472 15.947 11.097 1.00 51.62 207 GLY A CA 1
ATOM 1719 C C . GLY A 1 207 ? 6.997 16.931 12.178 1.00 51.62 207 GLY A C 1
ATOM 1720 O O . GLY A 1 207 ? 7.812 17.712 12.650 1.00 51.62 207 GLY A O 1
ATOM 1721 N N . GLY A 1 208 ? 5.725 16.910 12.589 1.00 47.03 208 GLY A N 1
ATOM 1722 C CA . GLY A 1 208 ? 5.264 17.695 13.744 1.00 47.03 208 GLY A CA 1
ATOM 1723 C C . GLY A 1 208 ? 5.607 17.039 15.088 1.00 47.03 208 GLY A C 1
ATOM 1724 O O . GLY A 1 208 ? 5.697 15.810 15.169 1.00 47.03 208 GLY A O 1
ATOM 1725 N N . GLU A 1 209 ? 5.742 17.846 16.149 1.00 43.31 209 GLU A N 1
ATOM 1726 C CA . GLU A 1 209 ? 5.679 17.360 17.537 1.00 43.31 209 GLU A CA 1
ATOM 1727 C C . GLU A 1 209 ? 4.417 16.508 17.729 1.00 43.31 209 GLU A C 1
ATOM 1729 O O . GLU A 1 209 ? 3.433 16.722 17.023 1.00 43.31 209 GLU A O 1
ATOM 1734 N N . GLU A 1 210 ? 4.453 15.519 18.632 1.00 45.91 210 GLU A N 1
ATOM 1735 C CA . GLU A 1 210 ? 3.430 14.478 18.826 1.00 45.91 210 GLU A CA 1
ATOM 1736 C C . GLU A 1 210 ? 2.006 15.016 19.103 1.00 45.91 210 GLU A C 1
ATOM 1738 O O . GLU A 1 210 ? 1.459 14.867 20.197 1.00 45.91 210 GLU A O 1
ATOM 1743 N N . GLN A 1 211 ? 1.353 15.596 18.101 1.00 41.12 211 GLN A N 1
ATOM 1744 C CA . GLN A 1 211 ? -0.038 15.990 18.164 1.00 41.12 211 GLN A CA 1
ATOM 1745 C C . GLN A 1 211 ? -0.874 14.754 17.852 1.00 41.12 211 GLN A C 1
ATOM 1747 O O . GLN A 1 211 ? -1.009 14.303 16.706 1.00 41.12 211 GLN A O 1
ATOM 1752 N N . TRP A 1 212 ? -1.398 14.166 18.925 1.00 45.81 212 TRP A N 1
ATOM 1753 C CA . TRP A 1 212 ? -2.359 13.079 18.877 1.00 45.81 212 TRP A CA 1
ATOM 1754 C C . TRP A 1 212 ? -3.638 13.588 18.236 1.00 45.81 212 TRP A C 1
ATOM 1756 O O . TRP A 1 212 ? -4.455 14.251 18.862 1.00 45.81 212 TRP A O 1
ATOM 1766 N N . PHE A 1 213 ? -3.800 13.275 16.957 1.00 43.97 213 PHE A N 1
ATOM 1767 C CA . PHE A 1 213 ? -5.022 13.581 16.242 1.00 43.97 213 PHE A CA 1
ATOM 1768 C C . PHE A 1 213 ? -5.825 12.306 16.042 1.00 43.97 213 PHE A C 1
ATOM 1770 O O . PHE A 1 213 ? -5.421 11.382 15.321 1.00 43.97 213 PHE A O 1
ATOM 1777 N N . LEU A 1 214 ? -6.981 12.271 16.686 1.00 50.22 214 LEU A N 1
ATOM 1778 C CA . LEU A 1 214 ? -8.114 11.477 16.255 1.00 50.22 214 LEU A CA 1
ATOM 1779 C C . LEU A 1 214 ? -9.228 12.474 15.990 1.00 50.22 214 LEU A C 1
ATOM 1781 O O . LEU A 1 214 ? -9.558 13.249 16.887 1.00 50.22 214 LEU A O 1
ATOM 1785 N N . PRO A 1 215 ? -9.779 12.524 14.772 1.00 47.91 215 PRO A N 1
ATOM 1786 C CA . PRO A 1 215 ? -10.838 13.471 14.515 1.00 47.91 215 PRO A CA 1
ATOM 1787 C C . PRO A 1 215 ? -12.039 13.143 15.412 1.00 47.91 215 PRO A C 1
ATOM 1789 O O . PRO A 1 215 ? -12.619 12.065 15.296 1.00 47.91 215 PRO A O 1
ATOM 1792 N N . ASN A 1 216 ? -12.450 14.081 16.273 1.00 40.66 216 ASN A N 1
ATOM 1793 C CA . ASN A 1 216 ? -13.636 13.943 17.135 1.00 40.66 216 ASN A CA 1
ATOM 1794 C C . ASN A 1 216 ? -14.908 13.594 16.338 1.00 40.66 216 ASN A C 1
ATOM 1796 O O . ASN A 1 216 ? -15.849 13.006 16.870 1.00 40.66 216 ASN A O 1
ATOM 1800 N N . PHE A 1 217 ? -14.951 13.935 15.046 1.00 47.75 217 PHE A N 1
ATOM 1801 C CA . PHE A 1 217 ? -16.063 13.587 14.170 1.00 47.75 217 PHE A CA 1
ATOM 1802 C C . PHE A 1 217 ? -16.131 12.092 13.827 1.00 47.75 217 PHE A C 1
ATOM 1804 O O . PHE A 1 217 ? -17.204 11.641 13.439 1.00 47.75 217 PHE A O 1
ATOM 1811 N N . MET A 1 218 ? -15.047 11.315 13.956 1.00 47.16 218 MET A N 1
ATOM 1812 C CA . MET A 1 218 ? -15.066 9.874 13.656 1.00 47.16 218 MET A CA 1
ATOM 1813 C C . MET A 1 218 ? -16.065 9.148 14.566 1.00 47.16 218 MET A C 1
ATOM 1815 O O . MET A 1 218 ? -16.801 8.279 14.106 1.00 47.16 218 MET A O 1
ATOM 1819 N N . ASN A 1 219 ? -16.203 9.616 15.814 1.00 42.50 219 ASN A N 1
ATOM 1820 C CA . ASN A 1 219 ? -17.246 9.177 16.746 1.00 42.50 219 ASN A CA 1
ATOM 1821 C C . ASN A 1 219 ? -18.666 9.535 16.265 1.00 42.50 219 ASN A C 1
ATOM 1823 O O . ASN A 1 219 ? -19.606 8.791 16.513 1.00 42.50 219 ASN A O 1
ATOM 1827 N N . LYS A 1 220 ? -18.846 10.652 15.547 1.00 38.44 220 LYS A N 1
ATOM 1828 C CA . LYS A 1 220 ? -20.143 11.046 14.960 1.00 38.44 220 LYS A CA 1
ATOM 1829 C C . LYS A 1 220 ? -20.455 10.286 13.668 1.00 38.44 220 LYS A C 1
ATOM 1831 O O . LYS A 1 220 ? -21.624 10.040 13.378 1.00 38.44 220 LYS A O 1
ATOM 1836 N N . LEU A 1 221 ? -19.432 9.911 12.897 1.00 39.88 221 LEU A N 1
ATOM 1837 C CA . LEU A 1 221 ? -19.589 9.096 11.692 1.00 39.88 221 LEU A CA 1
ATOM 1838 C C . LEU A 1 221 ? -20.123 7.709 12.034 1.00 39.88 221 LEU A C 1
ATOM 1840 O O . LEU A 1 221 ? -21.090 7.253 11.434 1.00 39.88 221 LEU A O 1
ATOM 1844 N N . LEU A 1 222 ? -19.524 7.103 13.059 1.00 36.00 222 LEU A N 1
ATOM 1845 C CA . LEU A 1 222 ? -19.965 5.865 13.690 1.00 36.00 222 LEU A CA 1
ATOM 1846 C C . LEU A 1 222 ? -21.480 5.834 13.944 1.00 36.00 222 LEU A C 1
ATOM 1848 O O . LEU A 1 222 ? -22.152 4.889 13.536 1.00 36.00 222 LEU A O 1
ATOM 1852 N N . ILE A 1 223 ? -22.010 6.905 14.540 1.00 29.88 223 ILE A N 1
ATOM 1853 C CA . ILE A 1 223 ? -23.433 7.045 14.881 1.00 29.88 223 ILE A CA 1
ATOM 1854 C C . ILE A 1 223 ? -24.306 7.165 13.621 1.00 29.88 223 ILE A C 1
ATOM 1856 O O . ILE A 1 223 ? -25.349 6.523 13.530 1.00 29.88 223 ILE A O 1
ATOM 1860 N N . LYS A 1 224 ? -23.879 7.946 12.616 1.00 31.33 224 LYS A N 1
ATOM 1861 C CA . LYS A 1 224 ? -24.643 8.106 11.365 1.00 31.33 224 LYS A CA 1
ATOM 1862 C C . LYS A 1 224 ? -24.697 6.827 10.529 1.00 31.33 224 LYS A C 1
ATOM 1864 O O . LYS A 1 224 ? -25.739 6.543 9.950 1.00 31.33 224 LYS A O 1
ATOM 1869 N N . PHE A 1 225 ? -23.621 6.044 10.471 1.00 33.91 225 PHE A N 1
ATOM 1870 C CA . PHE A 1 225 ? -23.625 4.782 9.722 1.00 33.91 225 PHE A CA 1
ATOM 1871 C C . PHE A 1 225 ? -24.602 3.757 10.316 1.00 33.91 225 PHE A C 1
ATOM 1873 O O . PHE A 1 225 ? -25.367 3.173 9.553 1.00 33.91 225 PHE A O 1
ATOM 1880 N N . HIS A 1 226 ? -24.671 3.630 11.648 1.00 31.80 226 HIS A N 1
ATOM 1881 C CA . HIS A 1 226 ? -25.682 2.794 12.320 1.00 31.80 226 HIS A CA 1
ATOM 1882 C C . HIS A 1 226 ? -27.125 3.208 11.973 1.00 31.80 226 HIS A C 1
ATOM 1884 O O . HIS A 1 226 ? -27.999 2.359 11.860 1.00 31.80 226 HIS A O 1
ATOM 1890 N N . SER A 1 227 ? -27.389 4.506 11.771 1.00 30.00 227 SER A N 1
ATOM 1891 C CA . SER A 1 227 ? -28.730 4.996 11.403 1.00 30.00 227 SER A CA 1
ATOM 1892 C C . SER A 1 227 ? -29.107 4.839 9.923 1.00 30.00 227 SER A C 1
ATOM 1894 O O . SER A 1 227 ? -30.277 4.989 9.587 1.00 30.00 227 SER A O 1
ATOM 1896 N N . ILE A 1 228 ? -28.141 4.583 9.031 1.00 35.47 228 ILE A N 1
ATOM 1897 C CA . ILE A 1 228 ? -28.367 4.513 7.572 1.00 35.47 228 ILE A CA 1
ATOM 1898 C C . ILE A 1 228 ? -28.517 3.061 7.088 1.00 35.47 228 ILE A C 1
ATOM 1900 O O . ILE A 1 228 ? -29.137 2.831 6.053 1.00 35.47 228 ILE A O 1
ATOM 1904 N N . PHE A 1 229 ? -28.002 2.083 7.836 1.00 38.97 229 PHE A N 1
ATOM 1905 C CA . PHE A 1 229 ? -28.037 0.668 7.464 1.00 38.97 229 PHE A CA 1
ATOM 1906 C C . PHE A 1 229 ? -28.707 -0.170 8.567 1.00 38.97 229 PHE A C 1
ATOM 1908 O O . PHE A 1 229 ? -28.015 -0.694 9.436 1.00 38.97 229 PHE A O 1
ATOM 1915 N N . PRO A 1 230 ? -30.046 -0.317 8.558 1.00 29.98 230 PRO A N 1
ATOM 1916 C CA . PRO A 1 230 ? -30.686 -1.410 9.276 1.00 29.98 230 PRO A CA 1
ATOM 1917 C C . PRO A 1 230 ? -30.279 -2.740 8.620 1.00 29.98 230 PRO A C 1
ATOM 1919 O O . PRO A 1 230 ? -30.247 -2.840 7.394 1.00 29.98 230 PRO A O 1
ATOM 1922 N N . SER A 1 231 ? -29.959 -3.735 9.446 1.00 34.41 231 SER A N 1
ATOM 1923 C CA . SER A 1 231 ? -29.554 -5.109 9.102 1.00 34.41 231 SER A CA 1
ATOM 1924 C C . SER A 1 231 ? -30.155 -5.658 7.794 1.00 34.41 231 SER A C 1
ATOM 1926 O O . SER A 1 231 ? -31.368 -5.864 7.709 1.00 34.41 231 SER A O 1
ATOM 1928 N N . VAL A 1 232 ? -29.313 -5.960 6.797 1.00 31.62 232 VAL A N 1
ATOM 1929 C CA . VAL A 1 232 ? -29.731 -6.623 5.547 1.00 31.62 232 VAL A CA 1
ATOM 1930 C C . VAL A 1 232 ? -29.346 -8.098 5.599 1.00 31.62 232 VAL A C 1
ATOM 1932 O O . VAL A 1 232 ? -28.330 -8.528 5.065 1.00 31.62 232 VAL A O 1
ATOM 1935 N N . GLU A 1 233 ? -30.212 -8.891 6.212 1.00 27.86 233 GLU A N 1
ATOM 1936 C CA . GLU A 1 233 ? -30.190 -10.350 6.141 1.00 27.86 233 GLU A CA 1
ATOM 1937 C C . GLU A 1 233 ? -31.184 -10.816 5.060 1.00 27.86 233 GLU A C 1
ATOM 1939 O O . GLU A 1 233 ? -32.196 -11.424 5.387 1.00 27.86 233 GLU A O 1
ATOM 1944 N N . THR A 1 234 ? -31.016 -10.456 3.768 1.00 29.44 234 THR A N 1
ATOM 1945 C CA . THR A 1 234 ? -31.881 -11.036 2.695 1.00 29.44 234 THR A CA 1
ATOM 1946 C C . THR A 1 234 ? -31.473 -10.890 1.212 1.00 29.44 234 THR A C 1
ATOM 1948 O O . THR A 1 234 ? -32.335 -11.059 0.350 1.00 29.44 234 THR A O 1
ATOM 1951 N N . GLN A 1 235 ? -30.214 -10.631 0.823 1.00 28.69 235 GLN A N 1
ATOM 1952 C CA . GLN A 1 235 ? -29.874 -10.534 -0.623 1.00 28.69 235 GLN A CA 1
ATOM 1953 C C . GLN A 1 235 ? -28.622 -11.294 -1.099 1.00 28.69 235 GLN A C 1
ATOM 1955 O O . GLN A 1 235 ? -28.065 -10.969 -2.142 1.00 28.69 235 GLN A O 1
ATOM 1960 N N . PHE A 1 236 ? -28.219 -12.372 -0.419 1.00 25.83 236 PHE A N 1
ATOM 1961 C CA . PHE A 1 236 ? -27.115 -13.227 -0.897 1.00 25.83 236 PHE A CA 1
ATOM 1962 C C . PHE A 1 236 ? -27.544 -14.393 -1.816 1.00 25.83 236 PHE A C 1
ATOM 1964 O O . PHE A 1 236 ? -26.700 -15.119 -2.327 1.00 25.83 236 PHE A O 1
ATOM 1971 N N . ASN A 1 237 ? -28.843 -14.557 -2.099 1.00 27.19 237 ASN A N 1
ATOM 1972 C CA . ASN A 1 237 ? -29.364 -15.625 -2.964 1.00 27.19 237 ASN A CA 1
ATOM 1973 C C . ASN A 1 237 ? -30.141 -15.056 -4.157 1.00 27.19 237 ASN A C 1
ATOM 1975 O O . ASN A 1 237 ? -31.369 -15.086 -4.150 1.00 27.19 237 ASN A O 1
ATOM 1979 N N . ARG A 1 238 ? -29.438 -14.524 -5.168 1.00 30.92 238 ARG A N 1
ATOM 1980 C CA . ARG A 1 238 ? -29.885 -14.421 -6.579 1.00 30.92 238 ARG A CA 1
ATOM 1981 C C . ARG A 1 238 ? -28.796 -13.738 -7.411 1.00 30.92 238 ARG A C 1
ATOM 1983 O O . ARG A 1 238 ? -28.759 -12.521 -7.528 1.00 30.92 238 ARG A O 1
ATOM 1990 N N . GLY A 1 239 ? -27.898 -14.535 -7.979 1.00 28.59 239 GLY A N 1
ATOM 1991 C CA . GLY A 1 239 ? -26.842 -14.025 -8.858 1.00 28.59 239 GLY A CA 1
ATOM 1992 C C . GLY A 1 239 ? -25.938 -15.095 -9.462 1.00 28.59 239 GLY A C 1
ATOM 1993 O O . GLY A 1 239 ? -24.811 -14.798 -9.826 1.00 28.59 239 GLY A O 1
ATOM 1994 N N . LEU A 1 240 ? -26.407 -16.341 -9.557 1.00 29.75 240 LEU A N 1
ATOM 1995 C CA . LEU A 1 240 ? -25.787 -17.371 -10.387 1.00 29.75 240 LEU A CA 1
ATOM 1996 C C . LEU A 1 240 ? -26.708 -17.565 -11.586 1.00 29.75 240 LEU A C 1
ATOM 1998 O O . LEU A 1 240 ? -27.711 -18.256 -11.459 1.00 29.75 240 LEU A O 1
ATOM 2002 N N . ASN A 1 241 ? -26.433 -16.845 -12.677 1.00 28.83 241 ASN A N 1
ATOM 2003 C CA . ASN A 1 241 ? -26.744 -17.215 -14.065 1.00 28.83 241 ASN A CA 1
ATOM 2004 C C . ASN A 1 241 ? -26.472 -16.025 -14.993 1.00 28.83 241 ASN A C 1
ATOM 2006 O O . ASN A 1 241 ? -27.329 -15.178 -15.225 1.00 28.83 241 ASN A O 1
ATOM 2010 N N . SER A 1 242 ? -25.264 -15.967 -15.535 1.00 27.62 242 SER A N 1
ATOM 2011 C CA . SER A 1 242 ? -25.012 -15.545 -16.919 1.00 27.62 242 SER A CA 1
ATOM 2012 C C . SER A 1 242 ? -23.532 -15.761 -17.190 1.00 27.62 242 SER A C 1
ATOM 2014 O O . SER A 1 242 ? -22.671 -14.971 -16.815 1.00 27.62 242 SER A O 1
ATOM 2016 N N . GLY A 1 243 ? -23.230 -16.915 -17.780 1.00 29.39 243 GLY A N 1
ATOM 2017 C CA . GLY A 1 243 ? -21.902 -17.188 -18.290 1.00 29.39 243 GLY A CA 1
ATOM 2018 C C . GLY A 1 243 ? -21.605 -16.266 -19.463 1.00 29.39 243 GLY A C 1
ATOM 2019 O O . GLY A 1 243 ? -22.351 -16.258 -20.435 1.00 29.39 243 GLY A O 1
ATOM 2020 N N . HIS A 1 244 ? -20.485 -15.555 -19.390 1.00 26.03 244 HIS A N 1
ATOM 2021 C CA . HIS A 1 244 ? -19.718 -15.185 -20.568 1.00 26.03 244 HIS A CA 1
ATOM 2022 C C . HIS A 1 244 ? -18.228 -15.285 -20.251 1.00 26.03 244 HIS A C 1
ATOM 2024 O O . HIS A 1 244 ? -17.695 -14.630 -19.361 1.00 26.03 244 HIS A O 1
ATOM 2030 N N . VAL A 1 245 ? -17.594 -16.191 -20.990 1.00 26.97 245 VAL A N 1
ATOM 2031 C CA . VAL A 1 245 ? -16.164 -16.474 -21.008 1.00 26.97 245 VAL A CA 1
ATOM 2032 C C . VAL A 1 245 ? -15.472 -15.363 -21.789 1.00 26.97 245 VAL A C 1
ATOM 2034 O O . VAL A 1 245 ? -15.814 -15.124 -22.945 1.00 26.97 245 VAL A O 1
ATOM 2037 N N . VAL A 1 246 ? -14.469 -14.729 -21.183 1.00 26.84 246 VAL A N 1
ATOM 2038 C CA . VAL A 1 246 ? -13.478 -13.927 -21.905 1.00 26.84 246 VAL A CA 1
ATOM 2039 C C . VAL A 1 246 ? -12.100 -14.540 -21.648 1.00 26.84 246 VAL A C 1
ATOM 2041 O O . VAL A 1 246 ? -11.506 -14.383 -20.586 1.00 26.84 246 VAL A O 1
ATOM 2044 N N . ASN A 1 247 ? -11.640 -15.290 -22.651 1.00 25.36 247 ASN A N 1
ATOM 2045 C CA . ASN A 1 247 ? -10.246 -15.663 -22.916 1.00 25.36 247 ASN A CA 1
ATOM 2046 C C . ASN A 1 247 ? -9.415 -14.369 -23.078 1.00 25.36 247 ASN A C 1
ATOM 2048 O O . ASN A 1 247 ? -9.927 -13.409 -23.640 1.00 25.36 247 ASN A O 1
ATOM 2052 N N . THR A 1 248 ? -8.158 -14.187 -22.676 1.00 26.25 248 THR A N 1
ATOM 2053 C CA . THR A 1 248 ? -7.058 -15.048 -22.219 1.00 26.25 248 THR A CA 1
ATOM 2054 C C . THR A 1 248 ? -6.059 -14.097 -21.545 1.00 26.25 248 THR A C 1
ATOM 2056 O O . THR A 1 248 ? -5.536 -13.200 -22.203 1.00 26.25 248 THR A O 1
ATOM 2059 N N . PHE A 1 249 ? -5.806 -14.263 -20.246 1.00 32.41 249 PHE A N 1
ATOM 2060 C CA . PHE A 1 249 ? -4.761 -13.542 -19.503 1.00 32.41 249 PHE A CA 1
ATOM 2061 C C . PHE A 1 249 ? -3.460 -14.365 -19.561 1.00 32.41 249 PHE A C 1
ATOM 2063 O O . PHE A 1 249 ? -3.550 -15.594 -19.642 1.00 32.41 249 PHE A O 1
ATOM 2070 N N . PRO A 1 250 ? -2.249 -13.778 -19.522 1.00 31.34 250 PRO A N 1
ATOM 2071 C CA . PRO A 1 250 ? -1.025 -14.567 -19.628 1.00 31.34 250 PRO A CA 1
ATOM 2072 C C . PRO A 1 250 ? -0.884 -15.512 -18.420 1.00 31.34 250 PRO A C 1
ATOM 2074 O O . PRO A 1 250 ? -0.532 -15.087 -17.322 1.00 31.34 250 PRO A O 1
ATOM 2077 N N . GLN A 1 251 ? -1.125 -16.811 -18.632 1.00 28.55 251 GLN A N 1
ATOM 2078 C CA . GLN A 1 251 ? -1.029 -17.899 -17.640 1.00 28.55 251 GLN A CA 1
ATOM 2079 C C . GLN A 1 251 ? 0.349 -18.030 -16.955 1.00 28.55 251 GLN A C 1
ATOM 2081 O O . GLN A 1 251 ? 0.479 -18.722 -15.950 1.00 28.55 251 GLN A O 1
ATOM 2086 N N . ARG A 1 252 ? 1.380 -17.321 -17.428 1.00 31.31 252 ARG A N 1
ATOM 2087 C CA . ARG A 1 252 ? 2.772 -17.476 -16.971 1.00 31.31 252 ARG A CA 1
ATOM 2088 C C . ARG A 1 252 ? 3.087 -16.901 -15.581 1.00 31.31 252 ARG A C 1
ATOM 2090 O O . ARG A 1 252 ? 4.166 -17.170 -15.062 1.00 31.31 252 ARG A O 1
ATOM 2097 N N . PHE A 1 253 ? 2.181 -16.133 -14.964 1.00 34.88 253 PHE A N 1
ATOM 2098 C CA . PHE A 1 253 ? 2.336 -15.685 -13.566 1.00 34.88 253 PHE A CA 1
ATOM 2099 C C . PHE A 1 253 ? 1.834 -16.744 -12.574 1.00 34.88 253 PHE A C 1
ATOM 2101 O O . PHE A 1 253 ? 2.471 -16.978 -11.552 1.00 34.88 253 PHE A O 1
ATOM 2108 N N . LEU A 1 254 ? 0.748 -17.448 -12.911 1.00 32.47 254 LEU A N 1
ATOM 2109 C CA . LEU A 1 254 ? 0.165 -18.487 -12.056 1.00 32.47 254 LEU A CA 1
ATOM 2110 C C . LEU A 1 254 ? 1.057 -19.734 -11.971 1.00 32.47 254 LEU A C 1
ATOM 2112 O O . LEU A 1 254 ? 1.110 -20.377 -10.930 1.00 32.47 254 LEU A O 1
ATOM 2116 N N . GLU A 1 255 ? 1.836 -20.030 -13.014 1.00 29.73 255 GLU A N 1
ATOM 2117 C CA . GLU A 1 255 ? 2.752 -21.182 -13.027 1.00 29.73 255 GLU A CA 1
ATOM 2118 C C . GLU A 1 255 ? 3.945 -21.033 -12.067 1.00 29.73 255 GLU A C 1
ATOM 2120 O O . GLU A 1 255 ? 4.457 -22.036 -11.575 1.00 29.73 255 GLU A O 1
ATOM 2125 N N . LYS A 1 256 ? 4.359 -19.799 -11.739 1.00 29.62 256 LYS A N 1
ATOM 2126 C CA . LYS A 1 256 ? 5.385 -19.530 -10.710 1.00 29.62 256 LYS A CA 1
ATOM 2127 C C . LYS A 1 256 ? 4.802 -19.302 -9.309 1.00 29.62 256 LYS A C 1
ATOM 2129 O O . LYS A 1 256 ? 5.565 -19.219 -8.353 1.00 29.62 256 LYS A O 1
ATOM 2134 N N . ILE A 1 257 ? 3.475 -19.200 -9.191 1.00 33.97 257 ILE A N 1
ATOM 2135 C CA . ILE A 1 257 ? 2.730 -18.923 -7.945 1.00 33.97 257 ILE A CA 1
ATOM 2136 C C . ILE A 1 257 ? 1.835 -20.123 -7.613 1.00 33.97 257 ILE A C 1
ATOM 2138 O O . ILE A 1 257 ? 0.749 -20.005 -7.054 1.00 33.97 257 ILE A O 1
ATOM 2142 N N . ASN A 1 258 ? 2.300 -21.320 -7.961 1.00 23.16 258 ASN A N 1
ATOM 2143 C CA . ASN A 1 258 ? 1.724 -22.534 -7.424 1.00 23.16 258 ASN A CA 1
ATOM 2144 C C . ASN A 1 258 ? 2.319 -22.795 -6.035 1.00 23.16 258 ASN A C 1
ATOM 2146 O O . ASN A 1 258 ? 3.521 -23.013 -5.902 1.00 23.16 258 ASN A O 1
ATOM 2150 N N . VAL A 1 259 ? 1.413 -22.858 -5.049 1.00 27.16 259 VAL A N 1
ATOM 2151 C CA . VAL A 1 259 ? 1.584 -23.323 -3.656 1.00 27.16 259 VAL A CA 1
ATOM 2152 C C . VAL A 1 259 ? 2.170 -22.240 -2.723 1.00 27.16 259 VAL A C 1
ATOM 2154 O O . VAL A 1 259 ? 3.270 -21.750 -2.925 1.00 27.16 259 VAL A O 1
ATOM 2157 N N . TYR A 1 260 ? 1.457 -21.751 -1.701 1.00 25.75 260 TYR A N 1
ATOM 2158 C CA . TYR A 1 260 ? 0.796 -22.534 -0.658 1.00 25.75 260 TYR A CA 1
ATOM 2159 C C . TYR A 1 260 ? -0.641 -22.105 -0.339 1.00 25.75 260 TYR A C 1
ATOM 2161 O O . TYR A 1 260 ? -0.896 -20.986 0.109 1.00 25.75 260 TYR A O 1
ATOM 2169 N N . ASP A 1 261 ? -1.541 -23.084 -0.394 1.00 29.56 261 ASP A N 1
ATOM 2170 C CA . ASP A 1 261 ? -2.662 -23.177 0.535 1.00 29.56 261 ASP A CA 1
ATOM 2171 C C . ASP A 1 261 ? -2.082 -23.483 1.931 1.00 29.56 261 ASP A C 1
ATOM 2173 O O . ASP A 1 261 ? -1.956 -24.629 2.363 1.00 29.56 261 ASP A O 1
ATOM 2177 N N . MET A 1 262 ? -1.560 -22.450 2.598 1.00 29.62 262 MET A N 1
ATOM 2178 C CA . MET A 1 262 ? -1.085 -22.561 3.974 1.00 29.62 262 MET A CA 1
ATOM 2179 C C . MET A 1 262 ? -2.313 -22.508 4.881 1.00 29.62 262 MET A C 1
ATOM 2181 O O . MET A 1 262 ? -2.754 -21.435 5.301 1.00 29.62 262 MET A O 1
ATOM 2185 N N . GLY A 1 263 ? -2.849 -23.689 5.193 1.00 26.66 263 GLY A N 1
ATOM 2186 C CA . GLY A 1 263 ? -3.660 -23.892 6.385 1.00 26.66 263 GLY A CA 1
ATOM 2187 C C . GLY A 1 263 ? -2.903 -23.331 7.588 1.00 26.66 263 GLY A C 1
ATOM 2188 O O . GLY A 1 263 ? -1.946 -23.932 8.072 1.00 26.66 263 GLY A O 1
ATOM 2189 N N . MET A 1 264 ? -3.287 -22.135 8.034 1.00 25.56 264 MET A N 1
ATOM 2190 C CA . MET A 1 264 ? -2.730 -21.541 9.245 1.00 25.56 264 MET A CA 1
ATOM 2191 C C . MET A 1 264 ? -3.089 -22.455 10.427 1.00 25.56 264 MET A C 1
ATOM 2193 O O . MET A 1 264 ? -4.264 -22.801 10.581 1.00 25.56 264 MET A O 1
ATOM 2197 N N . PRO A 1 265 ? -2.120 -22.867 11.262 1.00 24.44 265 PRO A N 1
ATOM 2198 C CA . PRO A 1 265 ? -2.387 -23.796 12.347 1.00 24.44 265 PRO A CA 1
ATOM 2199 C C . PRO A 1 265 ? -3.308 -23.158 13.390 1.00 24.44 265 PRO A C 1
ATOM 2201 O O . PRO A 1 265 ? -3.146 -22.000 13.776 1.00 24.44 265 PRO A O 1
ATOM 2204 N N . SER A 1 266 ? -4.260 -23.947 13.888 1.00 25.70 266 SER A N 1
ATOM 2205 C CA . SER A 1 266 ? -5.011 -23.639 15.102 1.00 25.70 266 SER A CA 1
ATOM 2206 C C . SER A 1 266 ? -4.027 -23.484 16.267 1.00 25.70 266 SER A C 1
ATOM 2208 O O . SER A 1 266 ? -3.484 -24.476 16.760 1.00 25.70 266 SER A O 1
ATOM 2210 N N . VAL A 1 267 ? -3.754 -22.254 16.702 1.00 24.12 267 VAL A N 1
ATOM 2211 C CA . VAL A 1 267 ? -2.822 -22.010 17.809 1.00 24.12 267 VAL A CA 1
ATOM 2212 C C . VAL A 1 267 ? -3.505 -22.372 19.130 1.00 24.12 267 VAL A C 1
ATOM 2214 O O . VAL A 1 267 ? -4.402 -21.673 19.597 1.00 24.12 267 VAL A O 1
ATOM 2217 N N . ARG A 1 268 ? -3.069 -23.486 19.732 1.00 21.02 268 ARG A N 1
ATOM 2218 C CA . ARG A 1 268 ? -3.286 -23.799 21.151 1.00 21.02 268 ARG A CA 1
ATOM 2219 C C . ARG A 1 268 ? -2.314 -22.977 21.999 1.00 21.02 268 ARG A C 1
ATOM 2221 O O . ARG A 1 268 ? -1.143 -22.846 21.655 1.00 21.02 268 ARG A O 1
ATOM 2228 N N . TYR A 1 269 ? -2.809 -22.452 23.116 1.00 22.45 269 TYR A N 1
ATOM 2229 C CA . TYR A 1 269 ? -2.041 -21.681 24.090 1.00 22.45 269 TYR A CA 1
ATOM 2230 C C . TYR A 1 269 ? -0.953 -22.534 24.760 1.00 22.45 269 TYR A C 1
ATOM 2232 O O . TYR A 1 269 ? -1.244 -23.586 25.325 1.00 22.45 269 TYR A O 1
ATOM 2240 N N . GLY A 1 270 ? 0.286 -22.043 24.741 1.00 21.78 270 GLY A N 1
ATOM 2241 C CA . GLY A 1 270 ? 1.409 -22.566 25.517 1.00 21.78 270 GLY A CA 1
ATOM 2242 C C . GLY A 1 270 ? 2.255 -21.408 26.045 1.00 21.78 270 GLY A C 1
ATOM 2243 O O . GLY A 1 270 ? 2.565 -20.474 25.309 1.00 21.78 270 GLY A O 1
ATOM 2244 N N . TYR A 1 271 ? 2.578 -21.435 27.337 1.00 22.14 271 TYR A N 1
ATOM 2245 C CA . TYR A 1 271 ? 3.350 -20.399 28.024 1.00 22.14 271 TYR A CA 1
ATOM 2246 C C . TYR A 1 271 ? 4.851 -20.552 27.744 1.00 22.14 271 TYR A C 1
ATOM 2248 O O . TYR A 1 271 ? 5.391 -21.644 27.900 1.00 22.14 271 TYR A O 1
ATOM 2256 N N . ALA A 1 272 ? 5.545 -19.451 27.438 1.00 21.00 272 ALA A N 1
ATOM 2257 C CA . ALA A 1 272 ? 7.007 -19.395 27.455 1.00 21.00 272 ALA A CA 1
ATOM 2258 C C . ALA A 1 272 ? 7.504 -18.085 28.097 1.00 21.00 272 ALA A C 1
ATOM 2260 O O . ALA A 1 272 ? 7.069 -16.992 27.739 1.00 21.00 272 ALA A O 1
ATOM 2261 N N . LYS A 1 273 ? 8.408 -18.221 29.077 1.00 22.84 273 LYS A N 1
ATOM 2262 C CA . LYS A 1 273 ? 9.138 -17.153 29.785 1.00 22.84 273 LYS A CA 1
ATOM 2263 C C . LYS A 1 273 ? 10.461 -16.886 29.070 1.00 22.84 273 LYS A C 1
ATOM 2265 O O . LYS A 1 273 ? 11.231 -17.833 28.972 1.00 22.84 273 LYS A O 1
ATOM 2270 N N . TYR A 1 274 ? 10.794 -15.630 28.744 1.00 21.28 274 TYR A N 1
ATOM 2271 C CA . TYR A 1 274 ? 12.184 -15.234 28.459 1.00 21.28 274 TYR A CA 1
ATOM 2272 C C . TYR A 1 274 ? 12.551 -13.824 28.951 1.00 21.28 274 TYR A C 1
ATOM 2274 O O . TYR A 1 274 ? 11.698 -12.999 29.268 1.00 21.28 274 TYR A O 1
ATOM 2282 N N . LYS A 1 275 ? 13.871 -13.657 29.095 1.00 20.69 275 LYS A N 1
ATOM 2283 C CA . LYS A 1 275 ? 14.659 -12.733 29.922 1.00 20.69 275 LYS A CA 1
ATOM 2284 C C . LYS A 1 275 ? 15.087 -11.488 29.126 1.00 20.69 275 LYS A C 1
ATOM 2286 O O . LYS A 1 275 ? 15.414 -11.602 27.951 1.00 20.69 275 LYS A O 1
ATOM 2291 N N . ILE A 1 276 ? 15.097 -10.331 29.789 1.00 22.09 276 ILE A N 1
ATOM 2292 C CA . ILE A 1 276 ? 15.458 -9.013 29.236 1.00 22.09 276 ILE A CA 1
ATOM 2293 C C . ILE A 1 276 ? 16.981 -8.897 29.093 1.00 22.09 276 ILE A C 1
ATOM 2295 O O . ILE A 1 276 ? 17.709 -9.216 30.034 1.00 22.09 276 ILE A O 1
ATOM 2299 N N . ILE A 1 277 ? 17.439 -8.393 27.947 1.00 22.62 277 ILE A N 1
ATOM 2300 C CA . ILE A 1 277 ? 18.757 -7.773 27.787 1.00 22.62 277 ILE A CA 1
ATOM 2301 C C . ILE A 1 277 ? 18.512 -6.435 27.083 1.00 22.62 277 ILE A C 1
ATOM 2303 O O . ILE A 1 277 ? 18.215 -6.408 25.892 1.00 22.62 277 ILE A O 1
ATOM 2307 N N . ASP A 1 278 ? 18.570 -5.347 27.851 1.00 25.78 278 ASP A N 1
ATOM 2308 C CA . ASP A 1 278 ? 18.686 -3.985 27.327 1.00 25.78 278 ASP A CA 1
ATOM 2309 C C . ASP A 1 278 ? 20.140 -3.748 26.905 1.00 25.78 278 ASP A C 1
ATOM 2311 O O . ASP A 1 278 ? 21.053 -4.155 27.625 1.00 25.78 278 ASP A O 1
ATOM 2315 N N . ASN A 1 279 ? 20.342 -3.099 25.755 1.00 23.42 279 ASN A N 1
ATOM 2316 C CA . ASN A 1 279 ? 21.220 -1.931 25.619 1.00 23.42 279 ASN A CA 1
ATOM 2317 C C . ASN A 1 279 ? 21.125 -1.321 24.204 1.00 23.42 279 ASN A C 1
ATOM 2319 O O . ASN A 1 279 ? 21.178 -2.021 23.197 1.00 23.42 279 ASN A O 1
ATOM 2323 N N . ASP A 1 280 ? 21.016 0.010 24.202 1.00 24.09 280 ASP A N 1
ATOM 2324 C CA . ASP A 1 280 ? 21.393 0.979 23.166 1.00 24.09 280 ASP A CA 1
ATOM 2325 C C . ASP A 1 280 ? 20.678 0.989 21.800 1.00 24.09 280 ASP A C 1
ATOM 2327 O O . ASP A 1 280 ? 21.043 0.298 20.853 1.00 24.09 280 ASP A O 1
ATOM 2331 N N . ILE A 1 281 ? 19.751 1.947 21.641 1.00 24.19 281 ILE A N 1
ATOM 2332 C CA . ILE A 1 281 ? 19.399 2.525 20.332 1.00 24.19 281 ILE A CA 1
ATOM 2333 C C . ILE A 1 281 ? 19.561 4.056 20.408 1.00 24.19 281 ILE A C 1
ATOM 2335 O O . ILE A 1 281 ? 18.800 4.710 21.130 1.00 24.19 281 ILE A O 1
ATOM 2339 N N . PRO A 1 282 ? 20.509 4.665 19.665 1.00 23.11 282 PRO A N 1
ATOM 2340 C CA . PRO A 1 282 ? 20.649 6.115 19.591 1.00 23.11 282 PRO A CA 1
ATOM 2341 C C . PRO A 1 282 ? 19.529 6.762 18.757 1.00 23.11 282 PRO A C 1
ATOM 2343 O O . PRO A 1 282 ? 19.177 6.297 17.676 1.00 23.11 282 PRO A O 1
ATOM 2346 N N . SER A 1 283 ? 18.992 7.858 19.297 1.00 26.12 283 SER A N 1
ATOM 2347 C CA . SER A 1 283 ? 18.279 8.977 18.650 1.00 26.12 283 SER A CA 1
ATOM 2348 C C . SER A 1 283 ? 17.841 8.823 17.175 1.00 26.12 283 SER A C 1
ATOM 2350 O O . SER A 1 283 ? 18.489 9.286 16.237 1.00 26.12 283 SER A O 1
ATOM 2352 N N . ALA A 1 284 ? 16.628 8.304 16.962 1.00 24.67 284 ALA A N 1
ATOM 2353 C CA . ALA A 1 284 ? 15.966 8.334 15.656 1.00 24.67 284 ALA A CA 1
ATOM 2354 C C . ALA A 1 284 ? 15.394 9.734 15.342 1.00 24.67 284 ALA A C 1
ATOM 2356 O O . ALA A 1 284 ? 14.376 10.150 15.896 1.00 24.67 284 ALA A O 1
ATOM 2357 N N . ARG A 1 285 ? 16.035 10.444 14.405 1.00 22.12 285 ARG A N 1
ATOM 2358 C CA . ARG A 1 285 ? 15.593 11.725 13.811 1.00 22.12 285 ARG A CA 1
ATOM 2359 C C . ARG A 1 285 ? 14.548 11.573 12.690 1.00 22.12 285 ARG A C 1
ATOM 2361 O O . ARG A 1 285 ? 14.296 12.523 11.957 1.00 22.12 285 ARG A O 1
ATOM 2368 N N . TYR A 1 286 ? 13.928 10.403 12.552 1.00 29.61 286 TYR A N 1
ATOM 2369 C CA . TYR A 1 286 ? 12.953 10.117 11.501 1.00 29.61 286 TYR A CA 1
ATOM 2370 C C . TYR A 1 286 ? 11.639 9.645 12.116 1.00 29.61 286 TYR A C 1
ATOM 2372 O O . TYR A 1 286 ? 11.612 8.736 12.942 1.00 29.61 286 TYR A O 1
ATOM 2380 N N . GLY A 1 287 ? 10.553 10.322 11.738 1.00 25.27 287 GLY A N 1
ATOM 2381 C CA . GLY A 1 287 ? 9.209 10.081 12.247 1.00 25.27 287 GLY A CA 1
ATOM 2382 C C . GLY A 1 287 ? 8.817 8.615 12.114 1.00 25.27 287 GLY A C 1
ATOM 2383 O O . GLY A 1 287 ? 8.654 8.105 11.009 1.00 25.27 287 GLY A O 1
ATOM 2384 N N . TYR A 1 288 ? 8.659 7.957 13.259 1.00 29.19 288 TYR A N 1
ATOM 2385 C CA . TYR A 1 288 ? 8.141 6.602 13.357 1.00 29.19 288 TYR A CA 1
ATOM 2386 C C . TYR A 1 288 ? 6.831 6.483 12.569 1.00 29.19 288 TYR A C 1
ATOM 2388 O O . TYR A 1 288 ? 5.861 7.195 12.850 1.00 29.19 288 TYR A O 1
ATOM 2396 N N . ALA A 1 289 ? 6.796 5.555 11.611 1.00 28.53 289 ALA A N 1
ATOM 2397 C CA . ALA A 1 289 ? 5.579 5.115 10.947 1.00 28.53 289 ALA A CA 1
ATOM 2398 C C . ALA A 1 289 ? 4.701 4.378 11.967 1.00 28.53 289 ALA A C 1
ATOM 2400 O O . ALA A 1 289 ? 4.705 3.157 12.070 1.00 28.53 289 ALA A O 1
ATOM 2401 N N . LYS A 1 290 ? 3.955 5.132 12.777 1.00 36.41 290 LYS A N 1
ATOM 2402 C CA . LYS A 1 290 ? 2.790 4.582 13.470 1.00 36.41 290 LYS A CA 1
ATOM 2403 C C . LYS A 1 290 ? 1.737 4.371 12.371 1.00 36.41 290 LYS A C 1
ATOM 2405 O O . LYS A 1 290 ? 1.546 5.253 11.541 1.00 36.41 290 LYS A O 1
ATOM 2410 N N . SER A 1 291 ? 1.090 3.220 12.288 1.00 34.19 291 SER A N 1
ATOM 2411 C CA . SER A 1 291 ? 0.050 2.966 11.278 1.00 34.19 291 SER A CA 1
ATOM 2412 C C . SER A 1 291 ? -1.323 2.873 11.924 1.00 34.19 291 SER A C 1
ATOM 2414 O O . SER A 1 291 ? -1.461 2.266 12.986 1.00 34.19 291 SER A O 1
ATOM 2416 N N . LYS A 1 292 ? -2.341 3.468 11.295 1.00 35.22 292 LYS A N 1
ATOM 2417 C CA . LYS A 1 292 ? -3.737 3.423 11.743 1.00 35.22 292 LYS A CA 1
ATOM 2418 C C . LYS A 1 292 ? -4.580 2.757 10.655 1.00 35.22 292 LYS A C 1
ATOM 2420 O O . LYS A 1 292 ? -4.495 3.117 9.490 1.00 35.22 292 LYS A O 1
ATOM 2425 N N . ILE A 1 293 ? -5.417 1.800 11.016 1.00 30.17 293 ILE A N 1
ATOM 2426 C CA . ILE A 1 293 ? -6.325 1.130 10.083 1.00 30.17 293 ILE A CA 1
ATOM 2427 C C . ILE A 1 293 ? -7.737 1.322 10.573 1.00 30.17 293 ILE A C 1
ATOM 2429 O O . ILE A 1 293 ? -8.029 1.114 11.746 1.00 30.17 293 ILE A O 1
ATOM 2433 N N . TRP A 1 294 ? -8.615 1.702 9.661 1.00 38.75 294 TRP A N 1
ATOM 2434 C CA . TRP A 1 294 ? -10.031 1.821 9.933 1.00 38.75 294 TRP A CA 1
ATOM 2435 C C . TRP A 1 294 ? -10.802 0.745 9.207 1.00 38.75 294 TRP A C 1
ATOM 2437 O O . TRP A 1 294 ? -10.488 0.354 8.080 1.00 38.75 294 TRP A O 1
ATOM 2447 N N . ILE A 1 295 ? -11.839 0.290 9.882 1.00 27.84 295 ILE A N 1
ATOM 2448 C CA . ILE A 1 295 ? -12.637 -0.834 9.456 1.00 27.84 295 ILE A CA 1
ATOM 2449 C C . ILE A 1 295 ? -14.092 -0.506 9.719 1.00 27.84 295 ILE A C 1
ATOM 2451 O O . ILE A 1 295 ? -14.434 -0.067 10.812 1.00 27.84 295 ILE A O 1
ATOM 2455 N N . CYS A 1 296 ? -14.969 -0.737 8.752 1.00 22.84 296 CYS A N 1
ATOM 2456 C CA . CYS A 1 296 ? -16.406 -0.669 8.990 1.00 22.84 296 CYS A CA 1
ATOM 2457 C C . CYS A 1 296 ? -16.913 -2.068 9.366 1.00 22.84 296 CYS A C 1
ATOM 2459 O O . CYS A 1 296 ? -16.674 -3.021 8.631 1.00 22.84 296 CYS A O 1
ATOM 2461 N N . GLN A 1 297 ? -17.578 -2.173 10.518 1.00 23.47 297 GLN A N 1
ATOM 2462 C CA . GLN A 1 297 ? -18.481 -3.286 10.818 1.00 23.47 297 GLN A CA 1
ATOM 2463 C C . GLN A 1 297 ? -19.885 -2.863 10.400 1.00 23.47 297 GLN A C 1
ATOM 2465 O O . GLN A 1 297 ? -20.216 -1.681 10.565 1.00 23.47 297 GLN A O 1
ATOM 2470 N N . GLU A 1 298 ? -20.618 -3.817 9.829 1.00 28.48 298 GLU A N 1
ATOM 2471 C CA . GLU A 1 298 ? -22.067 -3.762 9.608 1.00 28.48 298 GLU A CA 1
ATOM 2472 C C . GLU A 1 298 ? -22.817 -3.685 10.939 1.00 28.48 298 GLU A C 1
ATOM 2474 O O . GLU A 1 298 ? -22.350 -4.324 11.913 1.00 28.48 298 GLU A O 1
#

pLDDT: mean 71.75, std 28.35, range [20.69, 98.44]